Protein AF-A0A3D2AI97-F1 (afdb_monomer)

pLDDT: mean 87.67, std 16.56, range [38.53, 98.69]

Solvent-accessible surface area (backbone atoms only — not comparable to full-atom values): 11650 Å² total; per-residue (Å²): 136,85,82,79,78,82,77,76,64,90,81,64,77,76,84,40,74,34,83,54,18,32,20,36,31,37,16,74,53,35,43,77,75,58,60,72,67,42,71,38,59,47,100,83,71,48,29,46,56,40,55,74,61,71,47,89,76,79,64,70,89,38,50,48,75,42,61,41,74,64,51,65,41,46,43,59,75,46,36,24,77,36,85,25,15,57,47,33,35,68,61,49,43,53,48,41,42,72,72,71,39,68,47,28,5,36,38,42,37,31,46,40,19,43,71,53,42,89,77,68,71,47,55,58,64,100,63,40,32,60,69,52,60,40,56,42,40,92,88,36,51,27,33,52,57,49,54,51,55,50,52,52,50,52,51,50,53,51,52,53,51,49,52,51,50,53,52,52,52,51,52,49,46,69,75,54,61,74,81,75,80,74,76,80,78,76,83,83,80,76,82,82,79,87,75,97,80,78,134

Foldseek 3Di:
DDDDDPPPPPPDDDAQQAAQKKWKKFFQAQQCPDDPQQQDQDPLGDHVVCVLLVNPDADPVQKDKFFANGHKDFQCVGQQQDQQCVFCVVVQNVQCVVVVDRITGMMMMGHSGFRDCVRSVDQDDPGIGTRGMGGGDNPHDGNNVVVVVVVVVVVVVVVVVVVVVVVVVVVVCVVCPDPPPPDPDDDDDDDDDDDPPDD

Radius of gyration: 36.9 Å; Cα contacts (8 Å, |Δi|>4): 269; chains: 1; bounding box: 70×72×144 Å

Sequence (199 aa):
MTSSTTSTDKNALPSFEKHGKVSVWCSTLSYDTIPDSYFAEDEQGQDAWARNFNINQYDHENMETNGVASGTALVKRIIEECSYSSGYGDGVIHKINKMGHSEVSWIILLFDFEYRNKITKIHEDDYVQYVGSFVYDMDAITLAEQDQLEAEREEKLRVEAQMALDIAAAAELEANPAPAIAEPEAPTVAPKSNNPWLK

Mean predicted aligned error: 10.46 Å

Secondary structure (DSSP, 8-state):
---------TTPPPP-B-TTEEEEEEE-S-GGGS-GGGTS--TTS--HHHHHTT-----GGGEEEEE-SSS-EEHHHHHTTSTTHHHHHHHHHHHHHHTT-SEESEEEEETTB---HHHH---B-SS-EEEEEEE--TT---HHHHHHHHHHHHHHHHHHHHHHHHHHHHHHHHHS-----PPPPPP--PPPPPPS---

Structure (mmCIF, N/CA/C/O backbone):
data_AF-A0A3D2AI97-F1
#
_entry.id   AF-A0A3D2AI97-F1
#
loop_
_atom_site.group_PDB
_atom_site.id
_atom_site.type_symbol
_atom_site.label_atom_id
_atom_site.label_alt_id
_atom_site.label_comp_id
_atom_site.label_asym_id
_atom_site.label_entity_id
_atom_site.label_seq_id
_atom_site.pdbx_PDB_ins_code
_atom_site.Cartn_x
_atom_site.Cartn_y
_atom_site.Cartn_z
_atom_site.occupancy
_atom_site.B_iso_or_equiv
_atom_site.auth_seq_id
_atom_site.auth_comp_id
_atom_site.auth_asym_id
_atom_site.auth_atom_id
_atom_site.pdbx_PDB_model_num
ATOM 1 N N . MET A 1 1 ? 1.869 31.281 43.571 1.00 40.50 1 MET A N 1
ATOM 2 C CA . MET A 1 1 ? 2.394 30.686 42.326 1.00 40.50 1 MET A CA 1
ATOM 3 C C . MET A 1 1 ? 2.000 29.223 42.350 1.00 40.50 1 MET A C 1
ATOM 5 O O . MET A 1 1 ? 2.560 28.459 43.122 1.00 40.50 1 MET A O 1
ATOM 9 N N . THR A 1 2 ? 0.916 28.890 41.660 1.00 38.53 2 THR A N 1
ATOM 10 C CA . THR A 1 2 ? 0.316 27.554 41.616 1.00 38.53 2 THR A CA 1
ATOM 11 C C . THR A 1 2 ? 1.101 26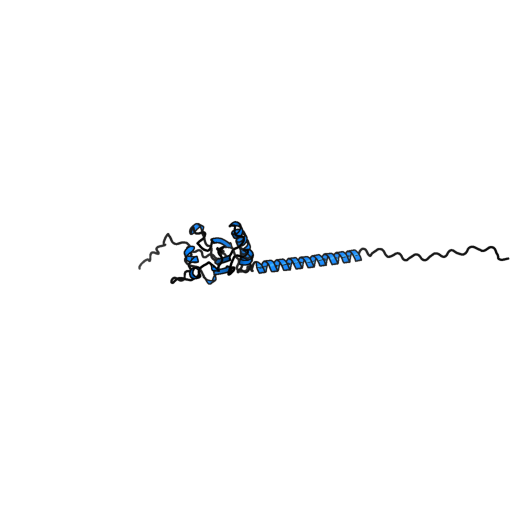.685 40.641 1.00 38.53 2 THR A C 1
ATOM 13 O O . THR A 1 2 ? 1.030 26.880 39.431 1.00 38.53 2 THR A O 1
ATOM 16 N N . SER A 1 3 ? 1.875 25.742 41.176 1.00 42.91 3 SER A N 1
ATOM 17 C CA . SER A 1 3 ? 2.465 24.661 40.390 1.00 42.91 3 SER A CA 1
ATOM 18 C C . SER A 1 3 ? 1.338 23.771 39.877 1.00 42.91 3 SER A C 1
ATOM 20 O O . SER A 1 3 ? 0.631 23.149 40.666 1.00 42.91 3 SER A O 1
ATOM 22 N N . SER A 1 4 ? 1.150 23.752 38.560 1.00 44.66 4 SER A N 1
ATOM 23 C CA . SER A 1 4 ? 0.207 22.849 37.906 1.00 44.66 4 SER A CA 1
ATOM 24 C C . SER A 1 4 ? 0.851 21.472 37.810 1.00 44.66 4 SER A C 1
ATOM 26 O O . SER A 1 4 ? 1.822 21.275 37.084 1.00 44.66 4 SER A O 1
ATOM 28 N N . THR A 1 5 ? 0.335 20.532 38.590 1.00 41.72 5 THR A N 1
ATOM 29 C CA . THR A 1 5 ? 0.686 19.117 38.528 1.00 41.72 5 THR A CA 1
ATOM 30 C C . THR A 1 5 ? 0.042 18.532 37.272 1.00 41.72 5 THR A C 1
ATOM 32 O O . THR A 1 5 ? -1.168 18.321 37.235 1.00 41.72 5 THR A O 1
ATOM 35 N N . THR A 1 6 ? 0.823 18.281 36.221 1.00 44.16 6 THR A N 1
ATOM 36 C CA . THR A 1 6 ? 0.382 17.443 35.100 1.00 44.16 6 THR A CA 1
ATOM 37 C C . THR A 1 6 ? 0.201 16.020 35.615 1.00 44.16 6 THR A C 1
ATOM 39 O O . THR A 1 6 ? 1.173 15.309 35.871 1.00 44.16 6 THR A O 1
ATOM 42 N N . SER A 1 7 ? -1.054 15.623 35.813 1.00 42.22 7 SER A N 1
ATOM 43 C CA . SER A 1 7 ? -1.433 14.231 36.029 1.00 42.22 7 SER A CA 1
ATOM 44 C C . SER A 1 7 ? -1.189 13.476 34.725 1.00 42.22 7 SER A C 1
ATOM 46 O O . SER A 1 7 ? -2.016 13.518 33.821 1.00 42.22 7 SER A O 1
ATOM 48 N N . THR A 1 8 ? -0.026 12.838 34.587 1.00 48.97 8 THR A N 1
ATOM 49 C CA . THR A 1 8 ? 0.207 11.869 33.513 1.00 48.97 8 THR A CA 1
ATOM 50 C C . THR A 1 8 ? -0.691 10.672 33.784 1.00 48.97 8 THR A C 1
ATOM 52 O O . THR A 1 8 ? -0.431 9.884 34.697 1.00 48.97 8 THR A O 1
ATOM 55 N N . ASP A 1 9 ? -1.781 10.582 33.030 1.00 54.06 9 ASP A N 1
ATOM 56 C CA . ASP A 1 9 ? -2.727 9.483 33.116 1.00 54.06 9 ASP A CA 1
ATOM 57 C C . ASP A 1 9 ? -2.005 8.189 32.717 1.00 54.06 9 ASP A C 1
ATOM 59 O O . ASP A 1 9 ? -1.604 8.002 31.568 1.00 54.06 9 ASP A O 1
ATOM 63 N N . LYS A 1 10 ? -1.748 7.308 33.689 1.00 55.66 10 LYS A N 1
ATOM 64 C CA . LYS A 1 10 ? -0.901 6.112 33.504 1.00 55.66 10 LYS A CA 1
ATOM 65 C C . LYS A 1 10 ? -1.517 5.059 32.570 1.00 55.66 10 LYS A C 1
ATOM 67 O O . LYS A 1 10 ? -0.857 4.065 32.283 1.00 55.66 10 LYS A O 1
ATOM 72 N N . ASN A 1 11 ? -2.748 5.286 32.111 1.00 62.22 11 ASN A N 1
ATOM 73 C CA . ASN A 1 11 ? -3.482 4.427 31.186 1.00 62.22 11 ASN A CA 1
ATOM 74 C C . ASN A 1 11 ? -3.588 4.988 29.757 1.00 62.22 11 ASN A C 1
ATOM 76 O O . ASN A 1 11 ? -4.181 4.326 28.909 1.00 62.22 11 ASN A O 1
ATOM 80 N N . ALA A 1 12 ? -3.037 6.171 29.465 1.00 74.62 12 ALA A N 1
ATOM 81 C CA . ALA A 1 12 ? -3.057 6.705 28.107 1.00 74.62 12 ALA A CA 1
ATOM 82 C C . ALA A 1 12 ? -2.119 5.901 27.188 1.00 74.62 12 ALA A C 1
ATOM 84 O O . ALA A 1 12 ? -0.963 5.637 27.534 1.00 74.62 12 ALA A O 1
ATOM 85 N N . LEU A 1 13 ? -2.618 5.507 26.013 1.00 79.88 13 LEU A N 1
ATOM 86 C CA . LEU A 1 13 ? -1.790 4.891 24.977 1.00 79.88 13 LEU A CA 1
ATOM 87 C C . LEU A 1 13 ? -0.730 5.893 24.483 1.00 79.88 13 LEU A C 1
ATOM 89 O O . LEU A 1 13 ? -0.998 7.096 24.448 1.00 79.88 13 LEU A O 1
ATOM 93 N N . PRO A 1 14 ? 0.477 5.425 24.109 1.00 84.12 14 PRO A N 1
ATOM 94 C CA . PRO A 1 14 ? 1.460 6.293 23.472 1.00 84.12 14 PRO A CA 1
ATOM 95 C C . PRO A 1 14 ? 0.940 6.785 22.117 1.00 84.12 14 PRO A C 1
ATOM 97 O O . PRO A 1 14 ? 0.128 6.108 21.487 1.00 84.12 14 PRO A O 1
ATOM 100 N N . SER A 1 15 ? 1.465 7.920 21.643 1.00 87.81 15 SER A N 1
ATOM 101 C CA . SER A 1 15 ? 1.261 8.316 20.246 1.00 87.81 15 SER A CA 1
ATOM 102 C C . SER A 1 15 ? 1.815 7.237 19.312 1.00 87.81 15 SER A C 1
ATOM 104 O O . SER A 1 15 ? 2.863 6.634 19.582 1.00 87.81 15 SER A O 1
ATOM 106 N N . PHE A 1 16 ? 1.086 6.992 18.228 1.00 93.94 16 PHE A N 1
ATOM 107 C CA . PHE A 1 16 ? 1.478 6.077 17.163 1.00 93.94 16 PHE A CA 1
ATOM 108 C C . PHE A 1 16 ? 2.116 6.802 15.972 1.00 93.94 16 PHE A C 1
ATOM 110 O O . PHE A 1 16 ? 2.631 6.127 15.083 1.00 93.94 16 PHE A O 1
ATOM 117 N N . GLU A 1 17 ? 2.147 8.138 15.966 1.00 94.69 17 GLU A N 1
ATOM 118 C CA . GLU A 1 17 ? 2.832 8.921 14.934 1.00 94.69 17 GLU A CA 1
ATOM 119 C C . GLU A 1 17 ? 4.316 8.551 14.871 1.00 94.69 17 GLU A C 1
ATOM 121 O O . GLU A 1 17 ? 5.038 8.538 15.878 1.00 94.69 17 GLU A O 1
ATOM 126 N N . LYS A 1 18 ? 4.777 8.214 13.670 1.00 96.44 18 LYS A N 1
ATOM 127 C CA . LYS A 1 18 ? 6.154 7.820 13.415 1.00 96.44 18 LYS A CA 1
ATOM 128 C C . LYS A 1 18 ? 6.500 7.974 11.941 1.00 96.44 18 LYS A C 1
ATOM 130 O O . LYS A 1 18 ? 6.078 7.167 11.120 1.00 96.44 18 LYS A O 1
ATOM 135 N N . HIS A 1 19 ? 7.371 8.937 11.658 1.00 96.56 19 HIS A N 1
ATOM 136 C CA . HIS A 1 19 ? 7.799 9.239 10.299 1.00 96.56 19 HIS A CA 1
ATOM 137 C C . HIS A 1 19 ? 8.394 8.025 9.559 1.00 96.56 19 HIS A C 1
ATOM 139 O O . HIS A 1 19 ? 9.168 7.250 10.143 1.00 96.56 19 HIS A O 1
ATOM 145 N N . GLY A 1 20 ? 8.068 7.879 8.274 1.00 97.25 20 GLY A N 1
ATOM 146 C CA . GLY A 1 20 ? 8.555 6.810 7.394 1.00 97.25 20 GLY A CA 1
ATOM 147 C C . GLY A 1 20 ? 7.969 5.434 7.718 1.00 97.25 20 GLY A C 1
ATOM 148 O O . GLY A 1 20 ? 8.544 4.402 7.354 1.00 97.25 20 GLY A O 1
ATOM 149 N N . LYS A 1 21 ? 6.856 5.388 8.459 1.00 98.25 21 LYS A N 1
ATOM 150 C CA . LYS A 1 21 ? 6.084 4.169 8.714 1.00 98.25 21 LYS A CA 1
ATOM 151 C C . LYS A 1 21 ? 4.688 4.282 8.131 1.00 98.25 21 LYS A C 1
ATOM 153 O O . LYS A 1 21 ? 4.012 5.268 8.367 1.00 98.25 21 LYS A O 1
ATOM 158 N N . VAL A 1 22 ? 4.253 3.240 7.434 1.00 98.62 22 VAL A N 1
ATOM 159 C CA . VAL A 1 22 ? 2.867 3.098 6.983 1.00 98.62 22 VAL A CA 1
ATOM 160 C C . VAL A 1 22 ? 2.234 1.922 7.704 1.00 98.62 22 VAL A C 1
ATOM 162 O O . VAL A 1 22 ? 2.794 0.822 7.720 1.00 98.62 22 VAL A O 1
ATOM 165 N N . SER A 1 23 ? 1.093 2.147 8.345 1.00 98.62 23 SER A N 1
ATOM 166 C CA . SER A 1 23 ? 0.278 1.088 8.940 1.00 98.62 23 SER A CA 1
ATOM 167 C C . SER A 1 23 ? -0.837 0.695 7.995 1.00 98.62 23 SER A C 1
ATOM 169 O O . SER A 1 23 ? -1.443 1.555 7.368 1.00 98.62 23 SER A O 1
ATOM 171 N N . VAL A 1 24 ? -1.073 -0.610 7.881 1.00 98.69 24 VAL A N 1
ATOM 172 C CA . VAL A 1 24 ? -1.945 -1.168 6.851 1.00 98.69 24 VAL A CA 1
ATOM 173 C C . VAL A 1 24 ? -3.013 -2.054 7.472 1.00 98.69 24 VAL A C 1
ATOM 175 O O . VAL A 1 24 ? -2.713 -2.931 8.293 1.00 98.69 24 VAL A O 1
ATOM 178 N N . TRP A 1 25 ? -4.246 -1.858 7.022 1.00 98.50 25 TRP A N 1
ATOM 179 C CA . TRP A 1 25 ? -5.403 -2.700 7.308 1.00 98.50 25 TRP A CA 1
ATOM 180 C C . TRP A 1 25 ? -6.039 -3.147 6.000 1.00 98.50 25 TRP A C 1
ATOM 182 O O . TRP A 1 25 ? -6.015 -2.404 5.024 1.00 98.50 25 TRP A O 1
ATOM 192 N N . CYS A 1 26 ? -6.628 -4.337 5.973 1.00 97.94 26 CYS A N 1
ATOM 193 C CA . CYS A 1 26 ? -7.363 -4.824 4.809 1.00 97.94 26 CYS A CA 1
ATOM 194 C C . CYS A 1 26 ? -8.717 -5.413 5.198 1.00 97.94 26 CYS A C 1
ATOM 196 O O . CYS A 1 26 ? -8.865 -5.967 6.289 1.00 97.94 26 CYS A O 1
ATOM 198 N N . SER A 1 27 ? -9.677 -5.350 4.280 1.00 97.19 27 SER A N 1
ATOM 199 C CA . SER A 1 27 ? -10.947 -6.067 4.378 1.00 97.19 27 SER A CA 1
ATOM 200 C C . SER A 1 27 ? -11.024 -7.188 3.349 1.00 97.19 27 SER A C 1
ATOM 202 O O . SER A 1 27 ? -10.538 -7.064 2.227 1.00 97.19 27 SER A O 1
ATOM 204 N N . THR A 1 28 ? -11.673 -8.285 3.727 1.00 96.38 28 THR A N 1
ATOM 205 C CA . THR A 1 28 ? -12.100 -9.343 2.797 1.00 96.38 28 THR A CA 1
ATOM 206 C C . THR A 1 28 ? -13.610 -9.325 2.561 1.00 96.38 28 THR A C 1
ATOM 208 O O . THR A 1 28 ? -14.112 -10.085 1.734 1.00 96.38 28 THR A O 1
ATOM 211 N N . LEU A 1 29 ? -14.337 -8.449 3.261 1.00 95.12 29 LEU A N 1
ATOM 212 C CA . LEU A 1 29 ? -15.762 -8.225 3.053 1.00 95.12 29 LEU A CA 1
ATOM 213 C C . LEU A 1 29 ? -15.947 -7.258 1.895 1.00 95.12 29 LEU A C 1
ATOM 215 O O . LEU A 1 29 ? -15.265 -6.243 1.834 1.00 95.12 29 LEU A O 1
ATOM 219 N N . SER A 1 30 ? -16.882 -7.539 0.993 1.00 93.25 30 SER A N 1
ATOM 220 C CA . SER A 1 30 ? -17.190 -6.626 -0.109 1.00 93.25 30 SER A CA 1
ATOM 221 C C . SER A 1 30 ? -17.496 -5.218 0.420 1.00 93.25 30 SER A C 1
ATOM 223 O O . SER A 1 30 ? -18.219 -5.078 1.408 1.00 93.25 30 SER A O 1
ATOM 225 N N . TYR A 1 31 ? -16.926 -4.184 -0.204 1.00 90.50 31 TYR A N 1
ATOM 226 C CA . TYR A 1 31 ? -17.009 -2.807 0.300 1.00 90.50 31 TYR A CA 1
ATOM 227 C C . TYR A 1 31 ? -18.462 -2.330 0.454 1.00 90.50 31 TYR A C 1
ATOM 229 O O . TYR A 1 31 ? -18.809 -1.721 1.459 1.00 90.50 31 TYR A O 1
ATOM 237 N N . ASP A 1 32 ? -19.337 -2.719 -0.478 1.00 90.50 32 ASP A N 1
ATOM 238 C CA . ASP A 1 32 ? -20.787 -2.470 -0.450 1.00 90.50 32 ASP A CA 1
ATOM 239 C C . ASP A 1 32 ? -21.543 -3.079 0.753 1.00 90.50 32 ASP A C 1
ATOM 241 O O . ASP A 1 32 ? -22.720 -2.775 0.958 1.00 90.50 32 ASP A O 1
ATOM 245 N N . THR A 1 33 ? -20.890 -3.919 1.561 1.00 91.88 33 THR A N 1
ATOM 246 C CA . THR A 1 33 ? -21.448 -4.473 2.805 1.00 91.88 33 THR A CA 1
ATOM 247 C C . THR A 1 33 ? -21.022 -3.714 4.060 1.00 91.88 33 THR A C 1
ATOM 249 O O . THR A 1 33 ? -21.605 -3.932 5.125 1.00 91.88 33 THR A O 1
ATOM 252 N N . ILE A 1 34 ? -20.031 -2.824 3.952 1.00 90.69 34 ILE A N 1
ATOM 253 C CA . ILE A 1 34 ? -19.559 -1.993 5.060 1.00 90.69 34 ILE A CA 1
ATOM 254 C C . ILE A 1 34 ? -20.467 -0.758 5.134 1.00 90.69 34 ILE A C 1
ATOM 256 O O . ILE A 1 34 ? -20.639 -0.067 4.132 1.00 90.69 34 ILE A O 1
ATOM 260 N N . PRO A 1 35 ? -21.084 -0.458 6.288 1.00 92.25 35 PRO A N 1
ATOM 261 C CA . PRO A 1 35 ? -21.965 0.696 6.395 1.00 92.25 35 PRO A CA 1
ATOM 262 C C . PRO A 1 35 ? -21.165 2.000 6.298 1.00 92.25 35 PRO A C 1
ATOM 264 O O . PRO A 1 35 ? -20.138 2.133 6.958 1.00 92.25 35 PRO A O 1
ATOM 267 N N . ASP A 1 36 ? -21.685 3.001 5.581 1.00 88.06 36 ASP A N 1
ATOM 268 C CA . ASP A 1 36 ? -21.045 4.325 5.442 1.00 88.06 36 ASP A CA 1
ATOM 269 C C . ASP A 1 36 ? -20.676 4.956 6.797 1.00 88.06 36 ASP A C 1
ATOM 271 O O . ASP A 1 36 ? -19.654 5.626 6.935 1.00 88.06 36 ASP A O 1
ATOM 275 N N . SER A 1 37 ? -21.476 4.687 7.837 1.00 89.94 37 SER A N 1
ATOM 276 C CA . SER A 1 37 ? -21.221 5.149 9.206 1.00 89.94 37 SER A CA 1
ATOM 277 C C . SER A 1 37 ? -19.907 4.641 9.805 1.00 89.94 37 SER A C 1
ATOM 279 O O . SER A 1 37 ? -19.470 5.159 10.826 1.00 89.94 37 SER A O 1
ATOM 281 N N . TYR A 1 38 ? -19.302 3.604 9.226 1.00 91.31 38 TYR A N 1
ATOM 282 C CA . TYR A 1 38 ? -18.027 3.062 9.681 1.00 91.31 38 TYR A CA 1
ATOM 283 C C . TYR A 1 38 ? -16.866 4.037 9.433 1.00 91.31 38 TYR A C 1
ATOM 285 O O . TYR A 1 38 ? -15.976 4.157 10.272 1.00 91.31 38 TYR A O 1
ATOM 293 N N . PHE A 1 39 ? -16.928 4.782 8.327 1.00 86.06 39 PHE A N 1
ATOM 294 C CA . PHE A 1 39 ? -15.934 5.791 7.947 1.00 86.06 39 PHE A CA 1
ATOM 295 C C . PHE A 1 39 ? -16.386 7.228 8.244 1.00 86.06 39 PHE A C 1
ATOM 297 O O . PHE A 1 39 ? -15.615 8.164 8.068 1.00 86.06 39 PHE A O 1
ATOM 304 N N . ALA A 1 40 ? -17.634 7.421 8.675 1.00 86.69 40 ALA A N 1
ATOM 305 C CA . ALA A 1 40 ? -18.148 8.736 9.027 1.00 86.69 40 ALA A CA 1
ATOM 306 C C . ALA A 1 40 ? -17.629 9.189 10.400 1.00 86.69 40 ALA A C 1
ATOM 308 O O . ALA A 1 40 ? -17.724 8.448 11.383 1.00 86.69 40 ALA A O 1
ATOM 309 N N . GLU A 1 41 ? -17.146 10.429 10.466 1.00 86.88 41 GLU A N 1
ATOM 310 C CA . GLU A 1 41 ? -16.778 11.082 11.720 1.00 86.88 41 GLU A CA 1
ATOM 311 C C . GLU A 1 41 ? -18.000 11.264 12.636 1.00 86.88 41 GLU A C 1
ATOM 313 O O . GLU A 1 41 ? -19.104 11.600 12.193 1.00 86.88 41 GLU A O 1
ATOM 318 N N . ASP A 1 42 ? -17.802 11.044 13.933 1.00 84.38 42 ASP A N 1
ATOM 319 C CA . ASP A 1 42 ? -18.764 11.390 14.975 1.00 84.38 42 ASP A CA 1
ATOM 320 C C . ASP A 1 42 ? -18.693 12.882 15.352 1.00 84.38 42 ASP A C 1
ATOM 322 O O . ASP A 1 42 ? -17.944 13.676 14.783 1.00 84.38 42 ASP A O 1
ATOM 326 N N . GLU A 1 43 ? -19.471 13.288 16.358 1.00 83.75 43 GLU A N 1
ATOM 327 C CA . GLU A 1 43 ? -19.459 14.664 16.879 1.00 83.75 43 GLU A CA 1
ATOM 328 C C . GLU A 1 43 ? -18.101 15.082 17.482 1.00 83.75 43 GLU A C 1
ATOM 330 O O . GLU A 1 43 ? -17.889 16.261 17.772 1.00 83.75 43 GLU A O 1
ATOM 335 N N . GLN A 1 44 ? -17.193 14.129 17.703 1.00 79.81 44 GLN A N 1
ATOM 336 C CA . GLN A 1 44 ? -15.841 14.333 18.213 1.00 79.81 44 GLN A CA 1
ATOM 337 C C . GLN A 1 44 ? -14.782 14.295 17.096 1.00 79.81 44 GLN A C 1
ATOM 339 O O . GLN A 1 44 ? -13.599 14.458 17.400 1.00 79.81 44 GLN A O 1
ATOM 344 N N . GLY A 1 45 ? -15.187 14.137 15.830 1.00 82.19 45 GLY A N 1
ATOM 345 C CA . GLY A 1 45 ? -14.288 14.090 14.674 1.00 82.19 45 GLY A CA 1
ATOM 346 C C . GLY A 1 45 ? -13.565 12.753 14.503 1.00 82.19 45 GLY A C 1
ATOM 347 O O . GLY A 1 45 ? -12.536 12.710 13.841 1.00 82.19 45 GLY A O 1
ATOM 348 N N . GLN A 1 46 ? -14.043 11.673 15.130 1.00 84.88 46 GLN A N 1
ATOM 349 C CA . GLN A 1 46 ? -13.467 10.333 14.985 1.00 84.88 46 GLN A CA 1
ATOM 350 C C . GLN A 1 46 ? -14.387 9.430 14.172 1.00 84.88 46 GLN A C 1
ATOM 352 O O . GLN A 1 46 ? -15.588 9.348 14.433 1.00 84.88 46 GLN A O 1
ATOM 357 N N . ASP A 1 47 ? -13.834 8.686 13.224 1.00 90.62 47 ASP A N 1
ATOM 358 C CA . ASP A 1 47 ? -14.557 7.612 12.546 1.00 90.62 47 ASP A CA 1
ATOM 359 C C . ASP A 1 47 ? -14.609 6.321 13.396 1.00 90.62 47 ASP A C 1
ATOM 361 O O . ASP A 1 47 ? -13.916 6.164 14.411 1.00 90.62 47 ASP A O 1
ATOM 365 N N . ALA A 1 48 ? -15.500 5.390 13.035 1.00 93.19 48 ALA A N 1
ATOM 366 C CA . ALA A 1 48 ? -15.684 4.159 13.805 1.00 93.19 48 ALA A CA 1
ATOM 367 C C . ALA A 1 48 ? -14.487 3.215 13.701 1.00 93.19 48 ALA A C 1
ATOM 369 O O . ALA A 1 48 ? -14.172 2.539 14.681 1.00 93.19 48 ALA A O 1
ATOM 370 N N . TRP A 1 49 ? -13.808 3.197 12.555 1.00 94.88 49 TRP A N 1
ATOM 371 C CA . TRP A 1 49 ? -12.582 2.434 12.363 1.00 94.88 49 TRP A CA 1
ATOM 372 C C . TRP A 1 49 ? -11.505 2.851 13.378 1.00 94.88 49 TRP A C 1
ATOM 374 O O . TRP A 1 49 ? -11.019 2.016 14.146 1.00 94.88 49 TRP A O 1
ATOM 384 N N . ALA A 1 50 ? -11.188 4.140 13.476 1.00 94.25 50 ALA A N 1
ATOM 385 C CA . ALA A 1 50 ? -10.186 4.665 14.393 1.00 94.25 50 ALA A CA 1
ATOM 386 C C . ALA A 1 50 ? -10.526 4.314 15.849 1.00 94.25 50 ALA A C 1
ATOM 388 O O . ALA A 1 50 ? -9.677 3.787 16.579 1.00 94.25 50 ALA A O 1
ATOM 389 N N . ARG A 1 51 ? -11.793 4.490 16.256 1.00 93.69 51 ARG A N 1
ATOM 390 C CA . ARG A 1 51 ? -12.268 4.087 17.592 1.00 93.69 51 ARG A CA 1
ATOM 391 C C . ARG A 1 51 ? -12.090 2.592 17.843 1.00 93.69 51 ARG A C 1
ATOM 393 O O . ARG A 1 51 ? -11.567 2.216 18.892 1.00 93.69 51 ARG A O 1
ATOM 400 N N . ASN A 1 52 ? -12.471 1.744 16.890 1.00 95.50 52 ASN A N 1
ATOM 401 C CA . ASN A 1 52 ? -12.376 0.289 17.024 1.00 95.50 52 ASN A CA 1
ATOM 402 C C . ASN A 1 52 ? -10.933 -0.188 17.215 1.00 95.50 52 ASN A C 1
ATOM 404 O O . ASN A 1 52 ? -10.705 -1.169 17.921 1.00 95.50 52 ASN A O 1
ATOM 408 N N . PHE A 1 53 ? -9.953 0.526 16.657 1.00 95.69 53 PHE A N 1
ATOM 409 C CA . PHE A 1 53 ? -8.529 0.234 16.831 1.00 95.69 53 PHE A CA 1
ATOM 410 C C . PHE A 1 53 ? -7.864 0.990 17.998 1.00 95.69 53 PHE A C 1
ATOM 412 O O . PHE A 1 53 ? -6.657 0.818 18.204 1.00 95.69 53 PHE A O 1
ATOM 419 N N . ASN A 1 54 ? -8.609 1.754 18.808 1.00 94.69 54 ASN A N 1
ATOM 420 C CA . ASN A 1 54 ? -8.089 2.663 19.846 1.00 94.69 54 ASN A CA 1
ATOM 421 C C . ASN A 1 54 ? -7.087 3.703 19.301 1.00 94.69 54 ASN A C 1
ATOM 423 O O . ASN A 1 54 ? -6.066 4.003 19.929 1.00 94.69 54 ASN A O 1
ATOM 427 N N . ILE A 1 55 ? -7.364 4.234 18.113 1.00 93.12 55 ILE A N 1
ATOM 428 C CA . ILE A 1 55 ? -6.638 5.344 17.498 1.00 93.12 55 ILE A CA 1
ATOM 429 C C . ILE A 1 55 ? -7.372 6.628 17.874 1.00 93.12 55 ILE A C 1
ATOM 431 O O . ILE A 1 55 ? -8.452 6.915 17.374 1.00 93.12 55 ILE A O 1
ATOM 435 N N . ASN A 1 56 ? -6.788 7.393 18.796 1.00 88.69 56 ASN A N 1
ATOM 436 C CA . ASN A 1 56 ? -7.446 8.593 19.312 1.00 88.69 56 ASN A CA 1
ATOM 437 C C . ASN A 1 56 ? -7.248 9.818 18.413 1.00 88.69 56 ASN A C 1
ATOM 439 O O . ASN A 1 56 ? -8.061 10.736 18.436 1.00 88.69 56 ASN A O 1
ATOM 443 N N . GLN A 1 57 ? -6.130 9.876 17.698 1.00 87.31 57 GLN A N 1
ATOM 444 C CA . GLN A 1 57 ? -5.757 10.985 16.829 1.00 87.31 57 GLN A CA 1
ATOM 445 C C . GLN A 1 57 ? -4.874 10.437 15.715 1.00 87.31 57 GLN A C 1
ATOM 447 O O . GLN A 1 57 ? -4.034 9.565 15.965 1.00 87.31 57 GLN A O 1
ATOM 452 N N . TYR A 1 58 ? -5.081 10.948 14.511 1.00 91.88 58 TYR A N 1
ATOM 453 C CA . TYR A 1 58 ? -4.222 10.748 13.358 1.00 91.88 58 TYR A CA 1
ATOM 454 C C . TYR A 1 58 ? -4.405 11.928 12.398 1.00 91.88 58 TYR A C 1
ATOM 456 O O . TYR A 1 58 ? -5.389 12.660 12.496 1.00 91.88 58 TYR A O 1
ATOM 464 N N . ASP A 1 59 ? -3.446 12.133 11.502 1.00 92.00 59 ASP A N 1
ATOM 465 C CA . ASP A 1 59 ? -3.568 13.130 10.442 1.00 92.00 59 ASP A CA 1
ATOM 466 C C . ASP A 1 59 ? -4.347 12.528 9.267 1.00 92.00 59 ASP A C 1
ATOM 468 O O . ASP A 1 59 ? -3.917 11.531 8.683 1.00 92.00 59 ASP A O 1
ATOM 472 N N . HIS A 1 60 ? -5.500 13.108 8.935 1.00 90.25 60 HIS A N 1
ATOM 473 C CA . HIS A 1 60 ? -6.376 12.592 7.881 1.00 90.25 60 HIS A CA 1
ATOM 474 C C . HIS A 1 60 ? -5.732 12.749 6.495 1.00 90.25 60 HIS A C 1
ATOM 476 O O . HIS A 1 60 ? -6.003 11.941 5.611 1.00 90.25 60 HIS A O 1
ATOM 482 N N . GLU A 1 61 ? -4.823 13.716 6.320 1.00 93.12 61 GLU A N 1
ATOM 483 C CA . GLU A 1 61 ? -4.058 13.895 5.077 1.00 93.12 61 GLU A CA 1
ATOM 484 C C . GLU A 1 61 ? -3.061 12.749 4.843 1.00 93.12 61 GLU A C 1
ATOM 486 O O . GLU A 1 61 ? -2.651 12.495 3.712 1.00 93.12 61 GLU A O 1
ATOM 491 N N . ASN A 1 62 ? -2.698 12.017 5.901 1.00 95.69 62 ASN A N 1
ATOM 492 C CA . ASN A 1 62 ? -1.842 10.836 5.817 1.00 95.69 62 ASN A CA 1
ATOM 493 C C . ASN A 1 62 ? -2.632 9.537 5.611 1.00 95.69 62 ASN A C 1
ATOM 495 O O . ASN A 1 62 ? -2.026 8.461 5.575 1.00 95.69 62 ASN A O 1
ATOM 499 N N . MET A 1 63 ? -3.962 9.597 5.510 1.00 95.62 63 MET A N 1
ATOM 500 C CA . MET A 1 63 ? -4.782 8.424 5.245 1.00 95.62 63 MET A CA 1
ATOM 501 C C . MET A 1 63 ? -5.035 8.269 3.745 1.00 95.62 63 MET A C 1
ATOM 503 O O . MET A 1 63 ? -5.605 9.139 3.093 1.00 95.62 63 MET A O 1
ATOM 507 N N . GLU A 1 64 ? -4.681 7.106 3.213 1.00 97.00 64 GLU A N 1
ATOM 508 C CA . GLU A 1 64 ? -5.023 6.687 1.859 1.00 97.00 64 GLU A CA 1
ATOM 509 C C . GLU A 1 64 ? -5.856 5.408 1.921 1.00 97.00 64 GLU A C 1
ATOM 511 O O . GLU A 1 64 ? -5.669 4.548 2.784 1.00 97.00 64 GLU A O 1
ATOM 516 N N . THR A 1 65 ? -6.793 5.261 0.991 1.00 95.44 65 THR A N 1
ATOM 517 C CA . THR A 1 65 ? -7.598 4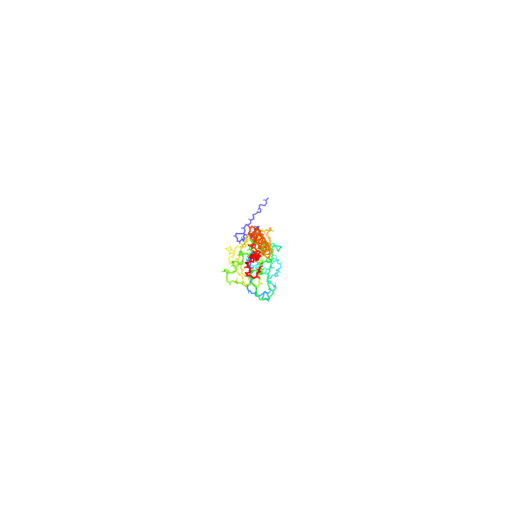.049 0.873 1.00 95.44 65 THR A CA 1
ATOM 518 C C . THR A 1 65 ? -7.706 3.633 -0.584 1.00 95.44 65 THR A C 1
ATOM 520 O O . THR A 1 65 ? -7.754 4.482 -1.472 1.00 95.44 65 THR A O 1
ATOM 523 N N . ASN A 1 66 ? -7.732 2.327 -0.837 1.00 97.19 66 ASN A N 1
ATOM 524 C CA . ASN A 1 66 ? -7.916 1.794 -2.182 1.00 97.19 66 ASN A CA 1
ATOM 525 C C . ASN A 1 66 ? -8.655 0.455 -2.147 1.00 97.19 66 ASN A C 1
ATOM 527 O O . ASN A 1 66 ? -8.614 -0.268 -1.151 1.00 97.19 66 ASN A O 1
ATOM 531 N N . GLY A 1 67 ? -9.309 0.088 -3.245 1.00 95.31 67 GLY A N 1
ATOM 532 C CA . GLY A 1 67 ? -10.012 -1.184 -3.341 1.00 95.31 67 GLY A CA 1
ATOM 533 C C . GLY A 1 67 ? -10.989 -1.268 -4.505 1.00 95.31 67 GLY A C 1
ATOM 534 O O . GLY A 1 67 ? -10.869 -0.571 -5.510 1.00 95.31 67 GLY A O 1
ATOM 535 N N . VAL A 1 68 ? -11.966 -2.161 -4.370 1.00 95.12 68 VAL A N 1
ATOM 536 C CA . VAL A 1 68 ? -13.029 -2.403 -5.347 1.00 95.12 68 VAL A CA 1
ATOM 537 C C . VAL A 1 68 ? -14.399 -2.194 -4.710 1.00 95.12 68 VAL A C 1
ATOM 539 O O . VAL A 1 68 ? -14.646 -2.608 -3.582 1.00 95.12 68 VAL A O 1
ATOM 542 N N . ALA A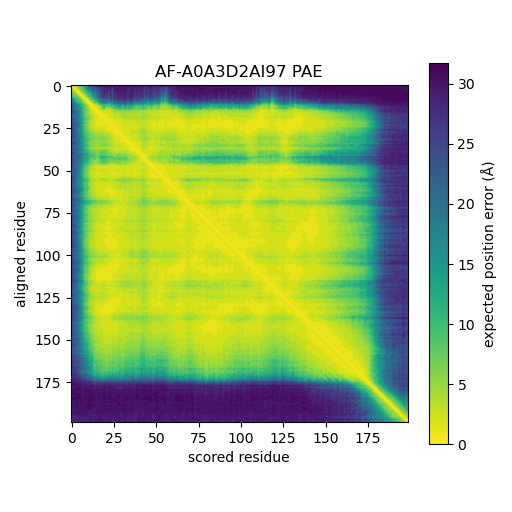 1 69 ? -15.315 -1.572 -5.455 1.00 89.56 69 ALA A N 1
ATOM 543 C CA . ALA A 1 69 ? -16.650 -1.247 -4.950 1.00 89.56 69 ALA A CA 1
ATOM 544 C C . ALA A 1 69 ? -17.503 -2.487 -4.619 1.00 89.56 69 ALA A C 1
ATOM 546 O O . ALA A 1 69 ? -18.387 -2.411 -3.772 1.00 89.56 69 ALA A O 1
ATOM 547 N N . SER A 1 70 ? -17.256 -3.619 -5.289 1.00 92.94 70 SER A N 1
ATOM 548 C CA . SER A 1 70 ? -17.959 -4.878 -5.034 1.00 92.94 70 SER A CA 1
ATOM 549 C C . SER A 1 70 ? -17.044 -6.079 -5.272 1.00 92.94 70 SER A C 1
ATOM 551 O O . SER A 1 70 ? -16.215 -6.070 -6.188 1.00 92.94 70 SER A O 1
ATOM 553 N N . GLY A 1 71 ? -17.215 -7.116 -4.455 1.00 94.06 71 GLY A N 1
ATOM 554 C CA . GLY A 1 71 ? -16.410 -8.333 -4.472 1.00 94.06 71 GLY A CA 1
ATOM 555 C C . GLY A 1 71 ? -15.004 -8.132 -3.904 1.00 94.06 71 GLY A C 1
ATOM 556 O O . GLY A 1 71 ? -14.784 -7.333 -2.996 1.00 94.06 71 GLY A O 1
ATOM 557 N N . THR A 1 72 ? -14.056 -8.897 -4.439 1.00 96.69 72 THR A N 1
ATOM 558 C CA . THR A 1 72 ? -12.640 -8.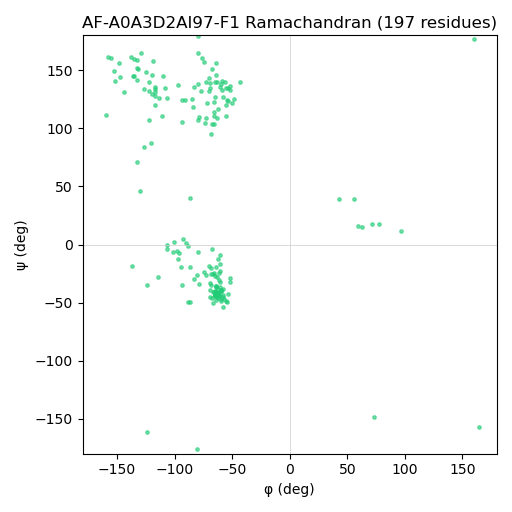884 -4.059 1.00 96.69 72 THR A CA 1
ATOM 559 C C . THR A 1 72 ? -11.758 -8.825 -5.303 1.00 96.69 72 THR A C 1
ATOM 561 O O . THR A 1 72 ? -12.183 -9.165 -6.410 1.00 96.69 72 THR A O 1
ATOM 564 N N . ALA A 1 73 ? -10.517 -8.376 -5.136 1.00 97.38 73 ALA A N 1
ATOM 565 C CA . ALA A 1 73 ? -9.490 -8.398 -6.167 1.00 97.38 73 ALA A CA 1
ATOM 566 C C . ALA A 1 73 ? -8.148 -8.841 -5.579 1.00 97.38 73 ALA A C 1
ATOM 568 O O . ALA A 1 73 ? -7.934 -8.788 -4.368 1.00 97.38 73 ALA A O 1
ATOM 569 N N . LEU A 1 74 ? -7.231 -9.268 -6.451 1.00 98.06 74 LEU A N 1
ATOM 570 C CA . LEU A 1 74 ? -5.870 -9.628 -6.058 1.00 98.06 74 LEU A CA 1
ATOM 571 C C . LEU A 1 74 ? -5.222 -8.502 -5.250 1.00 98.06 74 LEU A C 1
ATOM 573 O O . LEU A 1 74 ? -5.278 -7.340 -5.652 1.00 98.06 74 LEU A O 1
ATOM 577 N N . VAL A 1 75 ? -4.535 -8.865 -4.165 1.00 97.81 75 VAL A N 1
ATOM 578 C CA . VAL A 1 75 ? -3.870 -7.891 -3.281 1.00 97.81 75 VAL A CA 1
ATOM 579 C C . VAL A 1 75 ? -2.933 -6.972 -4.063 1.00 97.81 75 VAL A C 1
ATOM 581 O O . VAL A 1 75 ? -2.951 -5.765 -3.845 1.00 97.81 75 VAL A O 1
ATOM 584 N N . LYS A 1 76 ? -2.166 -7.531 -5.014 1.00 97.88 76 LYS A N 1
ATOM 585 C CA . LYS A 1 76 ? -1.261 -6.755 -5.873 1.00 97.88 76 LYS A CA 1
ATOM 586 C C . LYS A 1 76 ? -2.007 -5.639 -6.608 1.00 97.88 76 LYS A C 1
ATOM 588 O O . LYS A 1 76 ? -1.612 -4.491 -6.501 1.00 97.88 76 LYS A O 1
ATOM 593 N N . ARG A 1 77 ? -3.138 -5.959 -7.238 1.00 97.19 77 ARG A N 1
ATOM 594 C CA . ARG A 1 77 ? -3.949 -4.988 -7.984 1.00 97.19 77 ARG A CA 1
ATOM 595 C C . ARG A 1 77 ? -4.465 -3.839 -7.113 1.00 97.19 77 ARG A C 1
ATOM 597 O O . ARG A 1 77 ? -4.650 -2.734 -7.601 1.00 97.19 77 ARG A O 1
ATOM 604 N N . ILE A 1 78 ? -4.743 -4.106 -5.838 1.00 97.31 78 ILE A N 1
ATOM 605 C CA . ILE A 1 78 ? -5.224 -3.078 -4.907 1.00 97.31 78 ILE A CA 1
ATOM 606 C C . ILE A 1 78 ? -4.077 -2.199 -4.410 1.00 97.31 78 ILE A C 1
ATOM 608 O O . ILE A 1 78 ? -4.283 -1.015 -4.187 1.00 97.31 78 ILE A O 1
ATOM 612 N N . ILE A 1 79 ? -2.874 -2.740 -4.231 1.00 97.81 79 ILE A N 1
ATOM 613 C CA . ILE A 1 79 ? -1.766 -1.964 -3.666 1.00 97.81 79 ILE A CA 1
ATOM 614 C C . ILE A 1 79 ? -0.861 -1.317 -4.709 1.00 97.81 79 ILE A C 1
ATOM 616 O O . ILE A 1 79 ? -0.115 -0.406 -4.366 1.00 97.81 79 ILE A O 1
ATOM 620 N N . GLU A 1 80 ? -0.883 -1.792 -5.956 1.00 97.56 80 GLU A N 1
ATOM 621 C CA . GLU A 1 80 ? 0.136 -1.425 -6.943 1.00 97.56 80 GLU A CA 1
ATOM 622 C C . GLU A 1 80 ? 0.108 0.048 -7.353 1.00 97.56 80 GLU A C 1
ATOM 624 O O . GLU A 1 80 ? 1.147 0.587 -7.717 1.00 97.56 80 GLU A O 1
ATOM 629 N N . GLU A 1 81 ? -1.053 0.690 -7.226 1.00 96.38 81 GLU A N 1
ATOM 630 C CA . GLU A 1 81 ? -1.276 2.110 -7.522 1.00 96.38 81 GLU A CA 1
ATOM 631 C C . GLU A 1 81 ? -1.192 3.006 -6.274 1.00 96.38 81 GLU A C 1
ATOM 633 O O . GLU A 1 81 ? -1.240 4.227 -6.393 1.00 96.38 81 GLU A O 1
ATOM 638 N N . CYS A 1 82 ? -1.084 2.429 -5.071 1.00 98.06 82 CYS A N 1
ATOM 639 C CA . CYS A 1 82 ? -1.039 3.224 -3.844 1.00 98.06 82 CYS A CA 1
ATOM 640 C C . CYS A 1 82 ? 0.252 4.042 -3.759 1.00 98.06 82 CYS A C 1
ATOM 642 O O . CYS A 1 82 ? 1.312 3.606 -4.238 1.00 98.06 82 CYS A O 1
ATOM 644 N N . SER A 1 83 ? 0.186 5.191 -3.083 1.00 98.12 83 SER A N 1
ATOM 645 C CA . SER A 1 83 ? 1.337 6.088 -2.927 1.00 98.12 83 SER A CA 1
ATOM 646 C C . SER A 1 83 ? 2.526 5.349 -2.326 1.00 98.12 83 SER A C 1
ATOM 648 O O . SER A 1 83 ? 2.374 4.596 -1.359 1.00 98.12 83 SER A O 1
ATOM 650 N N . TYR A 1 84 ? 3.718 5.560 -2.892 1.00 98.38 84 TYR A N 1
ATOM 651 C CA . TYR A 1 84 ? 4.989 5.001 -2.407 1.00 98.38 84 TYR A CA 1
ATOM 652 C C . TYR A 1 84 ? 5.042 3.465 -2.349 1.00 98.38 84 TYR A C 1
ATOM 654 O O . TYR A 1 84 ? 5.898 2.892 -1.665 1.00 98.38 84 TYR A O 1
ATOM 662 N N . SER A 1 85 ? 4.113 2.774 -3.019 1.00 98.31 85 SER A N 1
ATOM 663 C CA . SER A 1 85 ? 3.927 1.329 -2.871 1.00 98.31 85 SER A CA 1
ATOM 664 C C . SER A 1 85 ? 5.147 0.512 -3.277 1.00 98.31 85 SER A C 1
ATOM 666 O O . SER A 1 85 ? 5.337 -0.557 -2.703 1.00 98.31 85 SER A O 1
ATOM 668 N N . SER A 1 86 ? 6.044 1.000 -4.140 1.00 98.12 86 SER A N 1
ATOM 669 C CA . SER A 1 86 ? 7.308 0.290 -4.419 1.00 98.12 86 SER A CA 1
ATOM 670 C C . SER A 1 86 ? 8.194 0.121 -3.171 1.00 98.12 86 SER A C 1
ATOM 672 O O . SER A 1 86 ? 8.982 -0.819 -3.087 1.00 98.12 86 SER A O 1
ATOM 674 N N . GLY A 1 87 ? 8.028 0.968 -2.146 1.00 97.50 87 GLY A N 1
ATOM 675 C CA . GLY A 1 87 ? 8.776 0.882 -0.888 1.00 97.50 87 GLY A CA 1
ATOM 676 C C . GLY A 1 87 ? 8.250 -0.155 0.115 1.00 97.50 87 GLY A C 1
ATOM 677 O O . GLY A 1 87 ? 9.019 -0.649 0.941 1.00 97.50 87 GLY A O 1
ATOM 678 N N . TYR A 1 88 ? 6.957 -0.503 0.073 1.00 98.38 88 TYR A N 1
ATOM 679 C CA . TYR A 1 88 ? 6.321 -1.368 1.087 1.00 98.38 88 TYR A CA 1
ATOM 680 C C . TYR A 1 88 ? 5.370 -2.440 0.542 1.00 98.38 88 TYR A C 1
ATOM 682 O O . TYR A 1 88 ? 5.044 -3.391 1.262 1.00 98.38 88 TYR A O 1
ATOM 690 N N . GLY A 1 89 ? 4.898 -2.296 -0.692 1.00 98.12 89 GLY A N 1
ATOM 691 C CA . GLY A 1 89 ? 3.786 -3.043 -1.266 1.00 98.12 89 GLY A CA 1
ATOM 692 C C . GLY A 1 89 ? 4.062 -4.539 -1.348 1.00 98.12 89 GLY A C 1
ATOM 693 O O . GLY A 1 89 ? 3.222 -5.325 -0.919 1.00 98.12 89 GLY A O 1
ATOM 694 N N . ASP A 1 90 ? 5.271 -4.951 -1.734 1.00 98.19 90 ASP A N 1
ATOM 695 C CA . ASP A 1 90 ? 5.679 -6.365 -1.690 1.00 98.19 90 ASP A CA 1
ATOM 696 C C . ASP A 1 90 ? 5.609 -6.952 -0.275 1.00 98.19 90 ASP A C 1
ATOM 698 O O . ASP A 1 90 ? 5.164 -8.087 -0.070 1.00 98.19 90 ASP A O 1
ATOM 702 N N . GLY A 1 91 ? 6.005 -6.165 0.730 1.00 98.44 91 GLY A N 1
ATOM 703 C CA . GLY A 1 91 ? 5.912 -6.548 2.136 1.00 98.44 91 GLY A CA 1
ATOM 704 C C . GLY A 1 91 ? 4.465 -6.755 2.581 1.00 98.44 91 GLY A C 1
ATOM 705 O O . GLY A 1 91 ? 4.165 -7.727 3.284 1.00 98.44 91 GLY A O 1
ATOM 706 N N . VAL A 1 92 ? 3.563 -5.879 2.139 1.00 98.50 92 VAL A N 1
ATOM 707 C CA . VAL A 1 92 ? 2.123 -5.986 2.397 1.00 98.50 92 VAL A CA 1
ATOM 708 C C . VAL A 1 92 ? 1.528 -7.197 1.683 1.00 98.50 92 VAL A C 1
ATOM 710 O O . VAL A 1 92 ? 0.893 -8.021 2.342 1.00 98.50 92 VAL A O 1
ATOM 713 N N . ILE A 1 93 ? 1.788 -7.369 0.383 1.00 98.50 93 ILE A N 1
ATOM 714 C CA . ILE A 1 93 ? 1.322 -8.514 -0.415 1.00 98.50 93 ILE A CA 1
ATOM 715 C C . ILE A 1 93 ? 1.762 -9.820 0.244 1.00 98.50 93 ILE A C 1
ATOM 717 O O . ILE A 1 93 ? 0.947 -10.715 0.477 1.00 98.50 93 ILE A O 1
ATOM 721 N N . HIS A 1 94 ? 3.042 -9.931 0.604 1.00 98.50 94 HIS A N 1
ATOM 722 C CA . HIS A 1 94 ? 3.569 -11.107 1.289 1.00 98.50 94 HIS A CA 1
ATOM 723 C C . HIS A 1 94 ? 2.841 -11.372 2.613 1.00 98.50 94 HIS A C 1
ATOM 725 O O . HIS A 1 94 ? 2.500 -12.517 2.927 1.00 98.50 94 HIS A O 1
ATOM 731 N N . LYS A 1 95 ? 2.594 -10.324 3.403 1.00 98.44 95 LYS A N 1
ATOM 732 C CA . LYS A 1 95 ? 1.961 -10.440 4.717 1.00 98.44 95 LYS A CA 1
ATOM 733 C C . LYS A 1 95 ? 0.490 -10.849 4.624 1.00 98.44 95 LYS A C 1
ATOM 735 O O . LYS A 1 95 ? 0.101 -11.754 5.360 1.00 98.44 95 LYS A O 1
ATOM 740 N N . ILE A 1 96 ? -0.282 -10.245 3.722 1.00 98.31 96 ILE A N 1
ATOM 741 C CA . ILE A 1 96 ? -1.700 -10.568 3.496 1.00 98.31 96 ILE A CA 1
ATOM 742 C C . ILE A 1 96 ? -1.839 -12.005 2.968 1.00 98.31 96 ILE A C 1
ATOM 744 O O . ILE A 1 96 ? -2.604 -12.797 3.523 1.00 98.31 96 ILE A O 1
ATOM 748 N N . ASN A 1 97 ? -0.992 -12.414 2.017 1.00 97.75 97 ASN A N 1
ATOM 749 C CA . ASN A 1 97 ? -0.949 -13.805 1.550 1.00 97.75 97 ASN A CA 1
ATOM 750 C C . ASN A 1 97 ? -0.624 -14.789 2.685 1.00 97.75 97 ASN A C 1
ATOM 752 O O . ASN A 1 97 ? -1.236 -15.851 2.794 1.00 97.75 97 ASN A O 1
ATOM 756 N N . LYS A 1 98 ? 0.304 -14.432 3.583 1.00 97.75 98 LYS A N 1
ATOM 757 C CA . LYS A 1 98 ? 0.640 -15.245 4.765 1.00 97.75 98 LYS A CA 1
ATOM 758 C C . LYS A 1 98 ? -0.512 -15.347 5.772 1.00 97.75 98 LYS A C 1
ATOM 760 O O . LYS A 1 98 ? -0.547 -16.304 6.543 1.00 97.75 98 LYS A O 1
ATOM 765 N N . MET A 1 99 ? -1.429 -14.383 5.777 1.00 96.69 99 MET A N 1
ATOM 766 C CA . MET A 1 99 ? -2.664 -14.421 6.568 1.00 96.69 99 MET A CA 1
ATOM 767 C C . MET A 1 99 ? -3.751 -15.294 5.917 1.00 96.69 99 MET A C 1
ATOM 769 O O . MET A 1 99 ? -4.747 -15.592 6.563 1.00 96.69 99 MET A O 1
ATOM 773 N N . GLY A 1 100 ? -3.525 -15.786 4.693 1.00 97.00 100 GLY A N 1
ATOM 774 C CA . GLY A 1 100 ? -4.443 -16.673 3.974 1.00 97.00 100 GLY A CA 1
ATOM 775 C C . GLY A 1 100 ? -5.354 -15.954 2.980 1.00 97.00 100 GLY A C 1
ATOM 776 O O . GLY A 1 100 ? -6.293 -16.564 2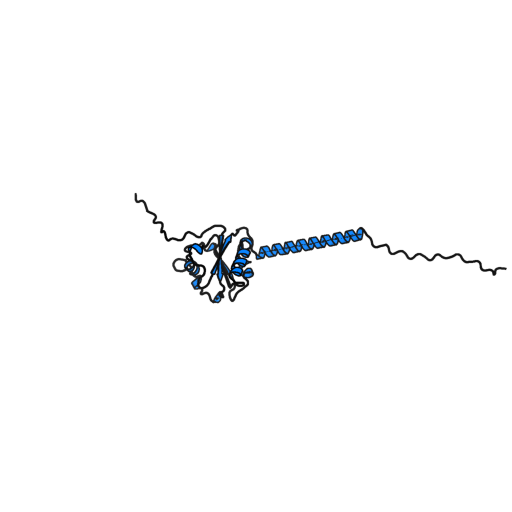.476 1.00 97.00 100 GLY A O 1
ATOM 777 N N . HIS A 1 101 ? -5.081 -14.683 2.683 1.00 96.81 101 HIS A N 1
ATOM 778 C CA . HIS A 1 101 ? -5.887 -13.875 1.774 1.00 96.81 101 HIS A CA 1
ATOM 779 C C . HIS A 1 101 ? -5.100 -13.599 0.492 1.00 96.81 101 HIS A C 1
ATOM 781 O O . HIS A 1 101 ? -4.111 -12.875 0.507 1.00 96.81 101 HIS A O 1
ATOM 787 N N . SER A 1 102 ? -5.526 -14.192 -0.623 1.00 95.56 102 SER A N 1
ATOM 788 C CA . SER A 1 102 ? -4.998 -13.862 -1.957 1.00 95.56 102 SER A CA 1
ATOM 789 C C . SER A 1 102 ? -5.726 -12.682 -2.595 1.00 95.56 102 SER A C 1
ATOM 791 O O . SER A 1 102 ? -5.217 -12.058 -3.528 1.00 95.56 102 SER A O 1
ATOM 793 N N . GLU A 1 103 ? -6.922 -12.386 -2.092 1.00 97.81 103 GLU A N 1
ATOM 7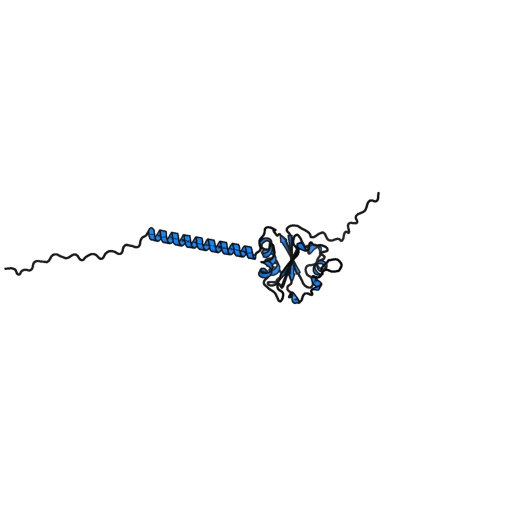94 C CA . GLU A 1 103 ? -7.777 -11.309 -2.552 1.00 97.81 103 GLU A CA 1
ATOM 795 C C . GLU A 1 103 ? -8.348 -10.548 -1.359 1.00 97.81 103 GLU A C 1
ATOM 797 O O . GLU A 1 103 ? -8.641 -11.132 -0.313 1.00 97.81 103 GLU A O 1
ATOM 802 N N . VAL A 1 104 ? -8.496 -9.241 -1.536 1.00 97.69 104 VAL A N 1
ATOM 803 C CA . VAL A 1 104 ? -9.089 -8.311 -0.572 1.00 97.69 104 VAL A CA 1
ATOM 804 C C . VAL A 1 104 ? -10.048 -7.392 -1.324 1.00 97.69 104 VAL A C 1
ATOM 806 O O . VAL A 1 104 ? -9.998 -7.295 -2.549 1.00 97.69 104 VAL A O 1
ATOM 809 N N . SER A 1 105 ? -10.979 -6.769 -0.623 1.00 97.06 105 SER A N 1
ATOM 810 C CA . SER A 1 105 ? -11.913 -5.801 -1.208 1.00 97.06 105 SER A CA 1
ATOM 811 C C . SER A 1 105 ? -11.396 -4.375 -1.071 1.00 97.06 105 SER A C 1
ATOM 813 O O . SER A 1 105 ? -11.607 -3.550 -1.953 1.00 97.06 105 SER A O 1
ATOM 815 N N . TRP A 1 106 ? -10.712 -4.094 0.036 1.00 95.81 106 TRP A N 1
ATOM 816 C CA . TRP A 1 106 ? -10.342 -2.752 0.448 1.00 95.81 106 TRP A CA 1
ATOM 817 C C . TRP A 1 106 ? -9.075 -2.777 1.295 1.00 95.81 106 TRP A C 1
ATOM 819 O O . TRP A 1 106 ? -8.833 -3.734 2.040 1.00 95.81 106 TRP A O 1
ATOM 829 N N . ILE A 1 107 ? -8.289 -1.711 1.209 1.00 97.62 107 ILE A N 1
ATOM 830 C CA . ILE A 1 107 ? -7.109 -1.473 2.026 1.00 97.62 107 ILE A CA 1
ATOM 831 C C . ILE A 1 107 ? -7.142 -0.046 2.578 1.00 97.62 107 ILE A C 1
ATOM 833 O O . ILE A 1 107 ? -7.557 0.891 1.896 1.00 97.62 107 ILE A O 1
ATOM 837 N N . ILE A 1 108 ? -6.703 0.102 3.822 1.00 97.75 108 ILE A N 1
ATOM 838 C CA . ILE A 1 108 ? -6.511 1.387 4.492 1.00 97.75 108 ILE A CA 1
ATOM 839 C C . ILE A 1 108 ? -5.025 1.499 4.797 1.00 97.75 108 ILE A C 1
ATOM 841 O O . ILE A 1 108 ? -4.443 0.591 5.402 1.00 97.75 108 ILE A O 1
ATOM 845 N N . LEU A 1 109 ? -4.425 2.604 4.379 1.00 98.38 109 LEU A N 1
ATOM 846 C CA . LEU A 1 109 ? -3.044 2.961 4.647 1.00 98.38 109 LEU A CA 1
ATOM 847 C C . LEU A 1 109 ? -3.032 4.235 5.479 1.00 98.38 109 LEU A C 1
ATOM 849 O O . LEU A 1 109 ? -3.689 5.212 5.137 1.00 98.38 109 LEU A O 1
ATOM 853 N N . LEU A 1 110 ? -2.266 4.222 6.562 1.00 98.00 110 LEU A N 1
ATOM 854 C CA . LEU A 1 110 ? -2.017 5.414 7.358 1.00 98.00 110 LEU A CA 1
ATOM 855 C C . LEU A 1 110 ? -0.512 5.665 7.407 1.00 98.00 110 LEU A C 1
ATOM 857 O O . LEU A 1 110 ? 0.227 4.899 8.038 1.00 98.00 110 LEU A O 1
ATOM 861 N N . PHE A 1 111 ? -0.076 6.690 6.680 1.00 98.31 111 PHE A N 1
ATOM 862 C CA . PHE A 1 111 ? 1.311 7.130 6.573 1.00 98.31 111 PHE A CA 1
ATOM 863 C C . PHE A 1 111 ? 1.762 7.896 7.819 1.00 98.31 111 PHE A C 1
ATOM 865 O O . PHE A 1 111 ? 0.952 8.328 8.638 1.00 98.31 111 PHE A O 1
ATOM 872 N N . ASP A 1 112 ? 3.080 7.984 7.995 1.00 97.81 112 ASP A N 1
ATOM 873 C CA . ASP A 1 112 ? 3.742 8.465 9.211 1.00 97.81 112 ASP A CA 1
ATOM 874 C C . ASP A 1 112 ? 3.123 7.949 10.520 1.00 97.81 112 ASP A C 1
ATOM 876 O O . ASP A 1 112 ? 3.039 8.647 11.534 1.00 97.81 112 ASP A O 1
ATOM 880 N N . PHE A 1 113 ? 2.726 6.676 10.520 1.00 97.81 113 PHE A N 1
ATOM 881 C CA . PHE A 1 113 ? 2.012 6.045 11.617 1.00 97.81 113 PHE A CA 1
ATOM 882 C C . PHE A 1 113 ? 2.434 4.587 11.798 1.00 97.81 113 PHE A C 1
ATOM 884 O O . PHE A 1 113 ? 2.456 3.777 10.868 1.00 97.81 113 PHE A O 1
ATOM 891 N N . GLU A 1 114 ? 2.739 4.206 13.037 1.00 97.75 114 GLU A N 1
ATOM 892 C CA . GLU A 1 114 ? 3.098 2.846 13.434 1.00 97.75 114 GLU A CA 1
ATOM 893 C C . GLU A 1 114 ? 2.111 2.329 14.479 1.00 97.75 114 GLU A C 1
ATOM 895 O O . GLU A 1 114 ? 2.344 2.411 15.689 1.00 97.75 114 GLU A O 1
ATOM 900 N N . TYR A 1 115 ? 1.017 1.741 13.999 1.00 97.69 115 TYR A N 1
ATOM 901 C CA . TYR A 1 115 ? 0.078 1.023 14.840 1.00 97.69 115 TYR A CA 1
ATOM 902 C C . TYR A 1 115 ? 0.770 -0.141 15.550 1.00 97.69 115 TYR A C 1
ATOM 904 O O . TYR A 1 115 ? 1.572 -0.882 14.977 1.00 97.69 115 TYR A O 1
ATOM 912 N N . ARG A 1 116 ? 0.459 -0.328 16.834 1.00 95.19 116 ARG A N 1
ATOM 913 C CA . ARG A 1 116 ? 1.069 -1.377 17.660 1.00 95.19 116 ARG A CA 1
ATOM 914 C C . ARG A 1 116 ? -0.003 -2.232 18.310 1.00 95.19 116 ARG A C 1
ATOM 916 O O . ARG A 1 116 ? -0.289 -2.081 19.497 1.00 95.19 116 ARG A O 1
ATOM 923 N N . ASN A 1 117 ? -0.490 -3.222 17.566 1.00 94.44 117 ASN A N 1
ATOM 924 C CA . ASN A 1 117 ? -1.433 -4.234 18.059 1.00 94.44 117 ASN A CA 1
ATOM 925 C C . ASN A 1 117 ? -0.973 -4.938 19.351 1.00 94.44 117 ASN A C 1
ATOM 927 O O . ASN A 1 117 ? -1.777 -5.328 20.189 1.00 94.44 117 ASN A O 1
ATOM 931 N N . LYS A 1 118 ? 0.340 -5.063 19.582 1.00 93.81 118 LYS A N 1
ATOM 932 C CA . LYS A 1 118 ? 0.881 -5.607 20.840 1.00 93.81 118 LYS A CA 1
ATOM 933 C C . LYS A 1 118 ? 0.531 -4.761 22.066 1.00 93.81 118 LYS A C 1
ATOM 935 O O . LYS A 1 118 ? 0.490 -5.322 23.164 1.00 93.81 118 LYS A O 1
ATOM 940 N N . ILE A 1 119 ? 0.330 -3.456 21.891 1.00 92.69 119 ILE A N 1
ATOM 941 C CA . ILE A 1 119 ? -0.054 -2.515 22.947 1.00 92.69 119 ILE A CA 1
ATOM 942 C C . ILE A 1 119 ? -1.578 -2.474 23.058 1.00 92.69 119 ILE A C 1
ATOM 944 O O . ILE A 1 119 ? -2.099 -2.665 24.151 1.00 92.69 119 ILE A O 1
ATOM 948 N N . THR A 1 120 ? -2.282 -2.302 21.937 1.00 94.00 120 THR A N 1
ATOM 949 C CA . THR A 1 120 ? -3.749 -2.165 21.915 1.00 94.00 120 THR A CA 1
ATOM 950 C C . THR A 1 120 ? -4.494 -3.478 22.155 1.00 94.00 120 THR A C 1
ATOM 952 O O . THR A 1 120 ? -5.632 -3.455 22.605 1.00 94.00 120 THR A O 1
ATOM 955 N N . LYS A 1 121 ? -3.849 -4.619 21.879 1.00 95.88 121 LYS A N 1
ATOM 956 C CA . LYS A 1 121 ? -4.431 -5.975 21.853 1.00 95.88 121 LYS A CA 1
ATOM 957 C C . LYS A 1 121 ? -5.527 -6.172 20.802 1.00 95.88 121 LYS A C 1
ATOM 959 O O . LYS A 1 121 ? -6.223 -7.181 20.852 1.00 95.88 121 LYS A O 1
ATOM 964 N N . ILE A 1 122 ? -5.635 -5.258 19.841 1.00 96.75 122 ILE A N 1
ATOM 965 C CA . ILE A 1 122 ? -6.625 -5.301 18.764 1.00 96.75 122 ILE A CA 1
ATOM 966 C C . ILE A 1 122 ? -5.912 -5.675 17.466 1.00 96.75 122 ILE A C 1
ATOM 968 O O . ILE A 1 122 ? -4.902 -5.073 17.096 1.00 96.75 122 ILE A O 1
ATOM 972 N N . HIS A 1 123 ? -6.411 -6.722 16.816 1.00 96.50 123 HIS A N 1
ATOM 973 C CA . HIS A 1 123 ? -5.853 -7.278 15.581 1.00 96.50 123 HIS A CA 1
ATOM 974 C C . HIS A 1 123 ? -6.806 -7.126 14.398 1.00 96.50 123 HIS A C 1
ATOM 976 O O . HIS A 1 123 ? -6.350 -7.043 13.265 1.00 96.50 123 HIS A O 1
ATOM 982 N N . GLU A 1 124 ? -8.101 -7.082 14.671 1.00 97.38 124 GLU A N 1
ATOM 983 C CA . GLU A 1 124 ? -9.185 -6.955 13.710 1.00 97.38 124 GLU A CA 1
ATOM 984 C C . GLU A 1 124 ? -10.405 -6.393 14.429 1.00 97.38 124 GLU A C 1
ATOM 986 O O . GLU A 1 124 ? -10.479 -6.449 15.664 1.00 97.38 124 GLU A O 1
ATOM 991 N N . ASP A 1 125 ? -11.335 -5.872 13.648 1.00 96.25 125 ASP A N 1
ATOM 992 C CA . ASP A 1 125 ? -12.705 -5.626 14.063 1.00 96.25 125 ASP A CA 1
ATOM 993 C C . ASP A 1 125 ? -13.674 -6.353 13.116 1.00 96.25 125 ASP A C 1
ATOM 995 O O . ASP A 1 125 ? -13.284 -7.288 12.414 1.00 96.25 125 ASP A O 1
ATOM 999 N N . ASP A 1 126 ? -14.942 -5.943 13.107 1.00 95.38 126 ASP A N 1
ATOM 1000 C CA . ASP A 1 126 ? -15.977 -6.574 12.288 1.00 95.38 126 ASP A CA 1
ATOM 1001 C C . ASP A 1 126 ? -15.744 -6.436 10.770 1.00 95.38 126 ASP A C 1
ATOM 1003 O O . ASP A 1 126 ? -16.322 -7.210 10.004 1.00 95.38 126 ASP A O 1
ATOM 1007 N N . TYR A 1 127 ? -14.921 -5.480 10.316 1.00 96.44 127 TYR A N 1
ATOM 1008 C CA . TYR A 1 127 ? -14.784 -5.146 8.893 1.00 96.44 127 TYR A CA 1
ATOM 1009 C C . TYR A 1 127 ? -13.359 -5.230 8.364 1.00 96.44 127 TYR A C 1
ATOM 1011 O O . TYR A 1 127 ? -13.170 -5.604 7.202 1.00 96.44 127 TYR A O 1
ATOM 1019 N N . VAL A 1 128 ? -12.351 -4.884 9.164 1.00 97.19 128 VAL A N 1
ATOM 1020 C CA . VAL A 1 128 ? -10.956 -4.844 8.717 1.00 97.19 128 VAL A CA 1
ATOM 1021 C C . VAL A 1 128 ? -10.025 -5.554 9.690 1.00 97.19 128 VAL A C 1
ATOM 1023 O O . VAL A 1 128 ? -10.219 -5.586 10.904 1.00 97.19 128 VAL A O 1
ATOM 1026 N N . GLN A 1 129 ? -8.940 -6.084 9.143 1.00 97.81 129 GLN A N 1
ATOM 1027 C CA . GLN A 1 129 ? -7.877 -6.735 9.890 1.00 97.81 129 GLN A CA 1
ATOM 1028 C C . GLN A 1 129 ? -6.572 -5.962 9.722 1.00 97.81 129 GLN A C 1
ATOM 1030 O O . GLN A 1 129 ? -6.198 -5.569 8.616 1.00 97.81 129 GLN A O 1
ATOM 1035 N N . TYR A 1 130 ? -5.854 -5.757 10.824 1.00 98.44 130 TYR A N 1
ATOM 1036 C CA . TYR A 1 130 ? -4.537 -5.138 10.812 1.00 98.44 130 T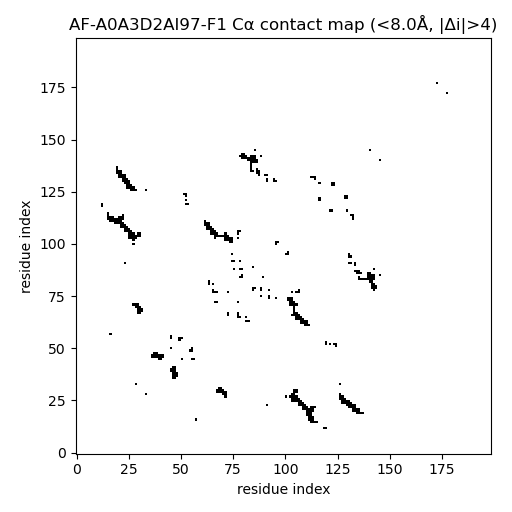YR A CA 1
ATOM 1037 C C . TYR A 1 130 ? -3.496 -6.094 10.221 1.00 98.44 130 TYR A C 1
ATOM 1039 O O . TYR A 1 130 ? -3.249 -7.190 10.735 1.00 98.44 130 TYR A O 1
ATOM 1047 N N . VAL A 1 131 ? -2.837 -5.642 9.158 1.00 98.38 131 VAL A N 1
ATOM 1048 C CA . VAL A 1 131 ? -1.844 -6.409 8.400 1.00 98.38 131 VAL A CA 1
ATOM 1049 C C . VAL A 1 131 ? -0.462 -6.257 9.028 1.00 98.38 131 VAL A C 1
ATOM 1051 O O . VAL A 1 131 ? 0.249 -7.239 9.277 1.00 98.38 131 VAL A O 1
ATOM 1054 N N . GLY A 1 132 ? -0.062 -5.016 9.293 1.00 98.31 132 GLY A N 1
ATOM 1055 C CA . GLY A 1 132 ? 1.269 -4.686 9.781 1.00 98.31 132 GLY A CA 1
ATOM 1056 C C . GLY A 1 132 ? 1.633 -3.226 9.554 1.00 98.31 132 GLY A C 1
ATOM 1057 O O . GLY A 1 132 ? 0.881 -2.471 8.944 1.00 98.31 132 GLY A O 1
ATOM 1058 N N . SER A 1 133 ? 2.815 -2.851 10.041 1.00 98.31 133 SER A N 1
ATOM 1059 C CA . SER A 1 133 ? 3.415 -1.548 9.771 1.00 98.31 133 SER A CA 1
ATOM 1060 C C . SER A 1 133 ? 4.754 -1.735 9.072 1.00 98.31 133 SER A C 1
ATOM 1062 O O . SER A 1 133 ? 5.608 -2.503 9.530 1.00 98.31 133 SER A O 1
ATOM 1064 N N . PHE A 1 134 ? 4.937 -1.024 7.969 1.00 98.56 134 PHE A N 1
ATOM 1065 C CA . PHE A 1 134 ? 6.049 -1.175 7.039 1.00 98.56 134 PHE A CA 1
ATOM 1066 C C . PHE A 1 134 ? 6.851 0.121 6.975 1.00 98.56 134 PHE A C 1
ATOM 1068 O O . PHE A 1 134 ? 6.376 1.174 7.389 1.00 98.56 134 PHE A O 1
ATOM 1075 N N . VAL A 1 135 ? 8.108 0.029 6.545 1.00 98.25 135 VAL A N 1
ATOM 1076 C CA . VAL A 1 135 ? 8.877 1.229 6.186 1.00 98.25 135 VAL A CA 1
ATOM 1077 C C . VAL A 1 135 ? 8.441 1.634 4.787 1.00 98.25 135 VAL A C 1
ATOM 1079 O O . VAL A 1 135 ? 8.284 0.752 3.950 1.00 98.25 135 VAL A O 1
ATOM 1082 N N . TYR A 1 136 ? 8.266 2.927 4.551 1.00 97.62 136 TYR A N 1
ATOM 1083 C CA . TYR A 1 136 ? 8.119 3.477 3.208 1.00 97.62 136 TYR A CA 1
ATOM 1084 C C . TYR A 1 136 ? 9.095 4.638 3.017 1.00 97.62 136 TYR A C 1
ATOM 1086 O O . TYR A 1 136 ? 9.670 5.140 3.988 1.00 97.62 136 TYR A O 1
ATOM 1094 N N . ASP A 1 137 ? 9.287 5.029 1.764 1.00 95.81 137 ASP A N 1
ATOM 1095 C CA . ASP A 1 137 ? 10.107 6.164 1.360 1.00 95.81 137 ASP A CA 1
ATOM 1096 C C . ASP A 1 137 ? 9.229 7.126 0.553 1.00 95.81 137 ASP A C 1
ATOM 1098 O O . ASP A 1 137 ? 8.498 6.686 -0.328 1.00 95.81 137 ASP A O 1
ATOM 1102 N N . MET A 1 138 ? 9.272 8.420 0.869 1.00 94.50 138 MET A N 1
ATOM 1103 C CA . MET A 1 138 ? 8.492 9.440 0.157 1.00 94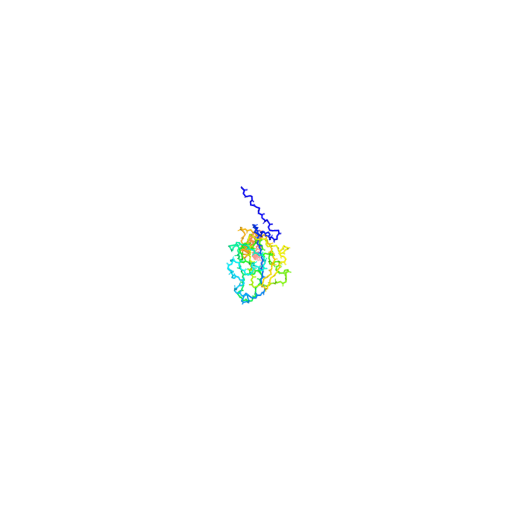.50 138 MET A CA 1
ATOM 1104 C C . MET A 1 138 ? 9.001 9.676 -1.268 1.00 94.50 138 MET A C 1
ATOM 1106 O O . MET A 1 138 ? 8.272 10.212 -2.095 1.00 94.50 138 MET A O 1
ATOM 1110 N N . ASP A 1 139 ? 10.233 9.268 -1.566 1.00 96.81 139 ASP A N 1
ATOM 1111 C CA . ASP A 1 139 ? 10.781 9.329 -2.921 1.00 96.81 139 ASP A CA 1
ATOM 1112 C C . ASP A 1 139 ? 10.456 8.059 -3.734 1.00 96.81 139 ASP A C 1
ATOM 1114 O O . ASP A 1 139 ? 10.840 7.948 -4.901 1.00 96.81 139 ASP A O 1
ATOM 1118 N N . ALA A 1 140 ? 9.767 7.079 -3.135 1.00 97.19 140 ALA A N 1
ATOM 1119 C CA . ALA A 1 140 ? 9.383 5.852 -3.817 1.00 97.19 140 ALA A CA 1
ATOM 1120 C C . ALA A 1 140 ? 8.247 6.094 -4.819 1.00 97.19 140 ALA A C 1
ATOM 1122 O O . ALA A 1 140 ? 7.270 6.788 -4.546 1.00 97.19 140 ALA A O 1
ATOM 1123 N N . ILE A 1 141 ? 8.351 5.439 -5.969 1.00 98.00 141 ILE A N 1
ATOM 1124 C CA . ILE A 1 141 ? 7.294 5.387 -6.982 1.00 98.00 141 ILE A CA 1
ATOM 1125 C C . ILE A 1 141 ? 6.216 4.363 -6.604 1.00 98.00 141 ILE A C 1
ATOM 1127 O O . ILE A 1 141 ? 6.317 3.676 -5.576 1.00 98.00 141 ILE A O 1
ATOM 1131 N N . THR A 1 142 ? 5.183 4.219 -7.426 1.00 98.12 142 THR A N 1
ATOM 1132 C CA . THR A 1 142 ? 4.227 3.117 -7.255 1.00 98.12 142 THR A CA 1
ATOM 1133 C C . THR A 1 142 ? 4.839 1.789 -7.722 1.00 98.12 142 THR A C 1
ATOM 1135 O O . THR A 1 142 ? 5.783 1.765 -8.516 1.00 98.12 142 THR A O 1
ATOM 1138 N N . LEU A 1 143 ? 4.332 0.657 -7.228 1.00 97.50 143 LEU A N 1
ATOM 1139 C CA . LEU A 1 143 ? 4.727 -0.660 -7.747 1.00 97.50 143 LEU A CA 1
ATOM 1140 C C . LEU A 1 143 ? 4.383 -0.794 -9.234 1.00 97.50 143 LEU A C 1
ATOM 1142 O O . LEU A 1 143 ? 5.156 -1.384 -9.982 1.00 97.50 143 LEU A O 1
ATOM 1146 N N . ALA A 1 144 ? 3.251 -0.235 -9.673 1.00 97.31 144 ALA A N 1
ATOM 1147 C CA . ALA A 1 144 ? 2.859 -0.253 -11.079 1.00 97.31 144 ALA A CA 1
ATOM 1148 C C . ALA A 1 144 ? 3.880 0.482 -11.965 1.00 97.31 144 ALA A C 1
ATOM 1150 O O . ALA A 1 144 ? 4.262 -0.022 -13.022 1.00 97.31 144 ALA A O 1
ATOM 1151 N N . GLU A 1 145 ? 4.366 1.646 -11.523 1.00 97.81 145 GLU A N 1
ATOM 1152 C CA . GLU A 1 145 ? 5.430 2.387 -12.209 1.00 97.81 145 GLU A CA 1
ATOM 1153 C C . GLU A 1 145 ? 6.760 1.622 -12.185 1.00 97.81 145 GLU A C 1
ATOM 1155 O O . GLU A 1 145 ? 7.460 1.566 -13.198 1.00 97.81 145 GLU A O 1
ATOM 1160 N N . GLN A 1 146 ? 7.106 0.989 -11.059 1.00 97.62 146 GLN A N 1
ATOM 1161 C CA . GLN A 1 146 ? 8.311 0.165 -10.948 1.00 97.62 146 GLN A CA 1
ATOM 1162 C C . GLN A 1 146 ? 8.300 -0.995 -11.951 1.00 97.62 146 GLN A C 1
ATOM 1164 O O . GLN A 1 146 ? 9.265 -1.157 -12.699 1.00 97.62 146 GLN A O 1
ATOM 1169 N N . ASP A 1 147 ? 7.198 -1.743 -12.021 1.00 96.94 147 ASP A N 1
ATOM 1170 C CA . ASP A 1 147 ? 7.029 -2.863 -12.951 1.00 96.94 147 ASP A CA 1
ATOM 1171 C C . ASP A 1 147 ? 7.159 -2.411 -14.417 1.00 96.94 147 ASP A C 1
ATOM 1173 O O . ASP A 1 147 ? 7.769 -3.103 -15.236 1.00 96.94 147 ASP A O 1
ATOM 1177 N N . GLN A 1 148 ? 6.620 -1.236 -14.763 1.00 97.50 148 GLN A N 1
ATOM 1178 C CA . GLN A 1 148 ? 6.743 -0.666 -16.110 1.00 97.50 148 GLN A CA 1
ATOM 1179 C C . GLN A 1 148 ? 8.201 -0.342 -16.455 1.00 97.50 148 GLN A C 1
ATOM 1181 O O . GLN A 1 148 ? 8.691 -0.745 -17.511 1.00 97.50 148 GLN A O 1
ATOM 1186 N N . LEU A 1 149 ? 8.921 0.329 -15.552 1.00 97.38 149 LEU A N 1
ATOM 1187 C CA . LEU A 1 149 ? 10.330 0.683 -15.755 1.00 97.38 149 LEU A CA 1
ATOM 1188 C C . LEU A 1 149 ? 11.234 -0.552 -15.858 1.00 97.38 149 LEU A C 1
ATOM 1190 O O . LEU A 1 149 ? 12.216 -0.551 -16.610 1.00 97.38 149 LEU A O 1
ATOM 1194 N N . GLU A 1 150 ? 10.932 -1.603 -15.100 1.00 96.94 150 GLU A N 1
ATOM 1195 C CA . GLU A 1 150 ? 11.642 -2.879 -15.177 1.00 96.94 150 GLU A CA 1
ATOM 1196 C C . GLU A 1 150 ? 11.384 -3.576 -16.517 1.00 96.94 150 GLU A C 1
ATOM 1198 O O . GLU A 1 150 ? 12.343 -3.962 -17.190 1.00 96.94 150 GLU A O 1
ATOM 1203 N N . ALA A 1 151 ? 10.129 -3.632 -16.972 1.00 97.38 151 ALA A N 1
ATOM 1204 C CA . ALA A 1 151 ? 9.774 -4.201 -18.271 1.00 97.38 151 ALA A CA 1
ATOM 1205 C C . ALA A 1 151 ? 10.446 -3.461 -19.445 1.00 97.38 151 ALA A C 1
ATOM 1207 O O . ALA A 1 151 ? 11.019 -4.095 -20.335 1.00 97.38 151 ALA A O 1
ATOM 1208 N N . GLU A 1 152 ? 10.452 -2.125 -19.428 1.00 97.94 152 GLU A N 1
ATOM 1209 C CA . GLU A 1 152 ? 11.127 -1.306 -20.446 1.00 97.94 152 GLU A CA 1
ATOM 1210 C C . GLU A 1 152 ? 12.643 -1.551 -20.474 1.00 97.94 152 GLU A C 1
ATOM 1212 O O . GLU A 1 152 ? 13.264 -1.638 -21.541 1.00 97.94 152 GLU A O 1
ATOM 1217 N N . ARG A 1 153 ? 13.268 -1.688 -19.298 1.00 97.56 153 ARG A N 1
ATOM 1218 C CA . ARG A 1 153 ? 14.700 -1.990 -19.181 1.00 97.56 153 ARG A CA 1
ATOM 1219 C C . ARG A 1 153 ? 15.027 -3.368 -19.749 1.00 97.56 153 ARG A C 1
ATOM 1221 O O . ARG A 1 153 ? 16.035 -3.508 -20.446 1.00 97.56 153 ARG A O 1
ATOM 1228 N N . GLU A 1 154 ? 14.212 -4.372 -19.445 1.00 97.62 154 GLU A N 1
ATOM 1229 C CA . GLU A 1 154 ? 14.386 -5.730 -19.962 1.00 97.62 154 GLU A CA 1
ATOM 1230 C C . GLU A 1 154 ? 14.216 -5.787 -21.483 1.00 97.62 154 GLU A C 1
ATOM 1232 O O . GLU A 1 154 ? 15.024 -6.418 -22.171 1.00 97.62 154 GLU A O 1
ATOM 1237 N N . GLU A 1 155 ? 13.228 -5.077 -22.033 1.00 97.62 155 GLU A N 1
ATOM 1238 C CA . GLU A 1 155 ? 13.036 -4.974 -23.481 1.00 97.62 155 GLU A CA 1
ATOM 1239 C C . GLU A 1 155 ? 14.232 -4.302 -24.157 1.00 97.62 155 GLU A C 1
ATOM 1241 O O . GLU A 1 155 ? 14.769 -4.829 -25.137 1.00 97.62 155 GLU A O 1
ATOM 1246 N N . LYS A 1 156 ? 14.718 -3.187 -23.602 1.00 97.69 156 LYS A N 1
ATOM 1247 C CA . LYS A 1 156 ? 15.909 -2.506 -24.117 1.00 97.69 156 LYS A CA 1
ATOM 1248 C C . LYS A 1 156 ? 17.121 -3.437 -24.143 1.00 97.69 156 LYS A C 1
ATOM 1250 O O . LYS A 1 156 ? 17.804 -3.523 -25.163 1.00 97.69 156 LYS A O 1
ATOM 1255 N N . LEU A 1 157 ? 17.362 -4.170 -23.057 1.00 97.75 157 LEU A N 1
ATOM 1256 C CA . LEU A 1 157 ? 18.475 -5.116 -22.967 1.00 97.75 157 LEU A CA 1
ATOM 1257 C C . LEU A 1 157 ? 18.333 -6.262 -23.979 1.00 97.75 157 LEU A C 1
ATOM 1259 O O . LEU A 1 157 ? 19.321 -6.692 -24.576 1.00 97.75 157 LEU A O 1
ATOM 1263 N N . ARG A 1 158 ? 17.106 -6.729 -24.225 1.00 98.06 158 ARG A N 1
ATOM 1264 C CA . ARG A 1 158 ? 16.818 -7.739 -25.249 1.00 98.06 158 ARG A CA 1
ATOM 1265 C C . ARG A 1 158 ? 17.107 -7.229 -26.661 1.00 98.06 158 ARG A C 1
ATOM 1267 O O . ARG A 1 158 ? 17.696 -7.964 -27.452 1.00 98.06 158 ARG A O 1
ATOM 1274 N N . VAL A 1 159 ? 16.711 -5.997 -26.983 1.00 98.12 159 VAL A N 1
ATOM 1275 C CA . VAL A 1 159 ? 16.982 -5.376 -28.291 1.00 98.12 159 VAL A CA 1
ATOM 1276 C C . VAL A 1 159 ? 18.484 -5.174 -28.494 1.00 98.12 159 VAL A C 1
ATOM 1278 O O . VAL A 1 159 ? 19.009 -5.519 -29.552 1.00 98.12 159 VAL A O 1
ATOM 1281 N N . GLU A 1 160 ? 19.194 -4.688 -27.474 1.00 97.56 160 GLU A N 1
ATOM 1282 C CA . GLU A 1 160 ? 20.652 -4.524 -27.516 1.00 97.56 160 GLU A CA 1
ATOM 1283 C C . GLU A 1 160 ? 21.375 -5.869 -27.695 1.00 97.56 160 GLU A C 1
ATOM 1285 O O . GLU A 1 160 ? 22.290 -5.974 -28.514 1.00 97.56 160 GLU A O 1
ATOM 1290 N N . ALA A 1 161 ? 20.934 -6.923 -27.001 1.00 97.75 161 ALA A N 1
ATOM 1291 C CA . ALA A 1 161 ? 21.485 -8.268 -27.161 1.00 97.75 161 ALA A CA 1
ATOM 1292 C C . ALA A 1 161 ? 21.240 -8.835 -28.569 1.00 97.75 161 ALA A C 1
ATOM 1294 O O . ALA A 1 161 ? 22.152 -9.419 -29.157 1.00 97.75 161 ALA A O 1
ATOM 1295 N N . GLN A 1 162 ? 20.044 -8.636 -29.134 1.00 97.12 162 GLN A N 1
ATOM 1296 C CA . GLN A 1 162 ? 19.742 -9.063 -30.502 1.00 97.12 162 GLN A CA 1
ATOM 1297 C C . GLN A 1 162 ? 20.613 -8.321 -31.522 1.00 97.12 162 GLN A C 1
ATOM 1299 O O . GLN A 1 162 ? 21.219 -8.954 -32.381 1.00 97.12 162 GLN A O 1
ATOM 1304 N N . MET A 1 163 ? 20.751 -7.001 -31.383 1.00 97.50 163 MET A N 1
ATOM 1305 C CA . MET A 1 163 ? 21.617 -6.202 -32.252 1.00 97.50 163 MET A CA 1
ATOM 1306 C C . MET A 1 163 ? 23.081 -6.661 -32.175 1.00 97.50 163 MET A C 1
ATOM 1308 O O . MET A 1 163 ? 23.757 -6.733 -33.200 1.00 97.50 163 MET A O 1
ATOM 1312 N N . ALA A 1 164 ? 23.582 -7.009 -30.986 1.00 97.06 164 ALA A N 1
ATOM 1313 C CA . ALA A 1 164 ? 24.936 -7.536 -30.825 1.00 97.06 164 ALA A CA 1
ATOM 1314 C C . ALA A 1 164 ? 25.127 -8.897 -31.520 1.00 97.06 164 ALA A C 1
ATOM 1316 O O . ALA A 1 164 ? 26.168 -9.119 -32.142 1.00 97.06 164 ALA A O 1
ATOM 1317 N N . LEU A 1 165 ? 24.129 -9.787 -31.452 1.00 96.88 165 LEU A N 1
ATOM 1318 C CA . LEU A 1 165 ? 24.145 -11.064 -32.174 1.00 96.88 165 LEU A CA 1
ATOM 1319 C C . LEU A 1 165 ? 24.123 -10.857 -33.691 1.00 96.88 165 LEU A C 1
ATOM 1321 O O . LEU A 1 165 ? 24.897 -11.503 -34.395 1.00 96.88 165 LEU A O 1
ATOM 1325 N N . ASP A 1 166 ? 23.303 -9.932 -34.188 1.00 96.50 166 ASP A N 1
ATOM 1326 C CA . ASP A 1 166 ? 23.215 -9.626 -35.619 1.00 96.50 166 ASP A CA 1
ATOM 1327 C C . ASP A 1 166 ? 24.538 -9.043 -36.150 1.00 96.50 166 ASP A C 1
ATOM 1329 O O . ASP A 1 166 ? 25.011 -9.435 -37.218 1.00 96.50 166 ASP A O 1
ATOM 1333 N N . ILE A 1 167 ? 25.189 -8.160 -35.379 1.00 96.19 167 ILE A N 1
ATOM 1334 C CA . ILE A 1 167 ? 26.522 -7.623 -35.704 1.00 96.19 167 ILE A CA 1
ATOM 1335 C C . ILE A 1 167 ? 27.579 -8.733 -35.699 1.00 96.19 167 ILE A C 1
ATOM 1337 O O . ILE A 1 167 ? 28.408 -8.792 -36.608 1.00 96.19 167 ILE A O 1
ATOM 1341 N N . ALA A 1 168 ? 27.561 -9.622 -34.702 1.00 94.50 168 ALA A N 1
ATOM 1342 C CA . ALA A 1 168 ? 28.502 -10.738 -34.626 1.00 94.50 168 ALA A CA 1
ATOM 1343 C C . ALA A 1 168 ? 28.330 -11.709 -35.807 1.00 94.50 168 ALA A C 1
ATOM 1345 O O . ALA A 1 168 ? 29.321 -12.111 -36.415 1.00 94.50 168 ALA A O 1
ATOM 1346 N N . ALA A 1 169 ? 27.087 -12.023 -36.181 1.00 94.12 169 ALA A N 1
ATOM 1347 C CA . ALA A 1 169 ? 26.783 -12.860 -37.338 1.00 94.12 169 ALA A CA 1
ATOM 1348 C C . ALA A 1 169 ? 27.236 -12.209 -38.657 1.00 94.12 169 ALA A C 1
ATOM 1350 O O . ALA A 1 169 ? 27.801 -12.884 -39.518 1.00 94.12 169 ALA A O 1
ATOM 1351 N N . ALA A 1 170 ? 27.044 -10.893 -38.813 1.00 91.81 170 ALA A N 1
ATOM 1352 C CA . ALA A 1 170 ? 27.543 -10.156 -39.974 1.00 91.81 170 ALA A CA 1
ATOM 1353 C C . ALA A 1 170 ? 29.080 -10.187 -40.058 1.00 91.81 170 ALA A C 1
ATOM 1355 O O . ALA A 1 170 ? 29.629 -10.455 -41.125 1.00 91.81 170 ALA A O 1
ATOM 1356 N N . ALA A 1 171 ? 29.776 -9.992 -38.933 1.00 91.81 171 ALA A N 1
ATOM 1357 C CA . ALA A 1 171 ? 31.235 -10.075 -38.877 1.00 91.81 171 ALA A CA 1
ATOM 1358 C C . ALA A 1 171 ? 31.762 -11.487 -39.200 1.00 91.81 171 ALA A C 1
ATOM 1360 O O . ALA A 1 171 ? 32.799 -11.620 -39.848 1.00 91.81 171 ALA A O 1
ATOM 1361 N N . GLU A 1 172 ? 31.056 -12.546 -38.794 1.00 89.88 172 GLU A N 1
ATOM 1362 C CA . GLU A 1 172 ? 31.415 -13.929 -39.138 1.00 89.88 172 GLU A CA 1
ATOM 1363 C C . GLU A 1 172 ? 31.264 -14.207 -40.643 1.00 89.88 172 GLU A C 1
ATOM 1365 O O . GLU A 1 172 ? 32.149 -14.816 -41.248 1.00 89.88 172 GLU A O 1
ATOM 1370 N N . LEU A 1 173 ? 30.194 -13.703 -41.271 1.00 86.69 173 LEU A N 1
ATOM 1371 C CA . LEU A 1 173 ? 29.999 -13.782 -42.724 1.00 86.69 173 LEU A CA 1
ATOM 1372 C C . LEU A 1 173 ? 31.082 -13.019 -43.503 1.00 86.69 173 LEU A C 1
ATOM 1374 O O . LEU A 1 173 ? 31.520 -13.490 -44.553 1.00 86.69 173 LEU A O 1
ATOM 1378 N N . GLU A 1 174 ? 31.529 -11.864 -43.001 1.00 82.56 174 GLU A N 1
ATOM 1379 C CA . GLU A 1 174 ? 32.648 -11.117 -43.593 1.00 82.56 174 GLU A CA 1
ATOM 1380 C C . GLU A 1 174 ? 33.995 -11.831 -43.405 1.00 82.56 174 GLU A C 1
ATOM 1382 O O . GLU A 1 174 ? 34.823 -11.837 -44.318 1.00 82.56 174 GLU A O 1
ATOM 1387 N N . ALA A 1 175 ? 34.225 -12.450 -42.244 1.00 80.00 175 ALA A N 1
ATOM 1388 C CA . ALA A 1 175 ? 35.466 -13.161 -41.941 1.00 80.00 175 ALA A CA 1
ATOM 1389 C C . ALA A 1 175 ? 35.601 -14.491 -42.699 1.00 80.00 175 ALA A C 1
ATOM 1391 O O . ALA A 1 175 ? 36.721 -14.949 -42.939 1.00 80.00 175 ALA A O 1
ATOM 1392 N N . ASN A 1 176 ? 34.483 -15.113 -43.078 1.00 76.69 176 ASN A N 1
ATOM 1393 C CA . ASN A 1 176 ? 34.461 -16.379 -43.800 1.00 76.69 176 ASN A CA 1
ATOM 1394 C C . ASN A 1 176 ? 33.494 -16.301 -44.995 1.00 76.69 176 ASN A C 1
ATOM 1396 O O . ASN A 1 176 ? 32.413 -16.902 -44.960 1.00 76.69 176 ASN A O 1
ATOM 1400 N N . PRO A 1 177 ? 33.852 -15.549 -46.056 1.00 66.38 177 PRO A N 1
ATOM 1401 C CA . PRO A 1 177 ? 33.010 -15.447 -47.236 1.00 66.38 177 PRO A CA 1
ATOM 1402 C C . PRO A 1 177 ? 32.798 -16.852 -47.805 1.00 66.38 177 PRO A C 1
ATOM 1404 O O . PRO A 1 177 ? 33.749 -17.629 -47.921 1.00 66.38 177 PRO A O 1
ATOM 1407 N N . ALA A 1 178 ? 31.543 -17.187 -48.121 1.00 66.38 178 ALA A N 1
ATOM 1408 C CA . ALA A 1 178 ? 31.165 -18.489 -48.665 1.00 66.38 178 ALA A CA 1
ATOM 1409 C C . ALA A 1 178 ? 32.159 -18.940 -49.755 1.00 66.38 178 ALA A C 1
ATOM 1411 O O . ALA A 1 178 ? 32.589 -18.100 -50.555 1.00 66.38 178 ALA A O 1
ATOM 1412 N N . PRO A 1 179 ? 32.535 -20.235 -49.812 1.00 59.16 179 PRO A N 1
ATOM 1413 C CA . PRO A 1 179 ? 33.504 -20.706 -50.789 1.00 59.16 179 PRO A CA 1
ATOM 1414 C C . PRO A 1 179 ? 33.040 -20.295 -52.185 1.00 59.16 179 PRO A C 1
ATOM 1416 O O . PRO A 1 179 ? 31.910 -20.592 -52.579 1.00 59.16 179 PRO A O 1
ATOM 1419 N N . ALA A 1 180 ? 33.905 -19.563 -52.895 1.00 57.31 180 ALA A N 1
ATOM 1420 C CA . ALA A 1 180 ? 33.638 -19.094 -54.244 1.00 57.31 180 ALA A CA 1
ATOM 1421 C C . ALA A 1 180 ? 33.128 -20.270 -55.083 1.00 57.31 180 ALA A C 1
ATOM 1423 O O . ALA A 1 180 ? 33.771 -21.321 -55.141 1.00 57.31 180 ALA A O 1
ATOM 1424 N N . ILE A 1 181 ? 31.954 -20.099 -55.695 1.00 57.34 181 ILE A N 1
ATOM 1425 C CA . ILE A 1 181 ? 31.416 -21.051 -56.664 1.00 57.34 181 ILE A CA 1
ATOM 1426 C C . ILE A 1 181 ? 32.498 -21.205 -57.731 1.00 57.34 181 ILE A C 1
ATOM 1428 O O . ILE A 1 181 ? 32.795 -20.247 -58.443 1.00 57.34 181 ILE A O 1
ATOM 1432 N N . ALA A 1 182 ? 33.136 -22.376 -57.777 1.00 55.69 182 ALA A N 1
ATOM 1433 C CA . ALA A 1 182 ? 34.171 -22.663 -58.754 1.00 55.69 182 ALA A CA 1
ATOM 1434 C C . ALA A 1 182 ? 33.585 -22.433 -60.152 1.00 55.69 182 ALA A C 1
ATOM 1436 O O . ALA A 1 182 ? 32.580 -23.053 -60.514 1.00 55.69 182 ALA A O 1
ATOM 1437 N N . GLU A 1 183 ? 34.181 -21.508 -60.907 1.00 54.16 183 GLU A N 1
ATOM 1438 C CA . GLU A 1 183 ? 33.859 -21.323 -62.318 1.00 54.16 183 GLU A CA 1
ATOM 1439 C C . GLU A 1 183 ? 33.967 -22.685 -63.023 1.00 54.16 183 GLU A C 1
ATOM 1441 O O . GLU A 1 183 ? 34.941 -23.411 -62.794 1.00 54.16 183 GLU A O 1
ATOM 1446 N N . PRO A 1 184 ? 32.982 -23.082 -63.849 1.00 54.53 184 PRO A N 1
ATOM 1447 C CA . PRO A 1 184 ? 33.058 -24.351 -64.554 1.00 54.53 184 PRO A CA 1
ATOM 1448 C C . PRO A 1 184 ? 34.266 -24.313 -65.495 1.00 54.53 184 PRO A C 1
ATOM 1450 O O . PRO A 1 184 ? 34.316 -23.486 -66.407 1.00 54.53 184 PRO A O 1
ATOM 1453 N N . GLU A 1 185 ? 35.243 -25.195 -65.258 1.00 54.06 185 GLU A N 1
ATOM 1454 C CA . GLU A 1 185 ? 36.432 -25.330 -66.100 1.00 54.06 185 GLU A CA 1
ATOM 1455 C C . GLU A 1 185 ? 36.020 -25.457 -67.574 1.00 54.06 185 GLU A C 1
ATOM 1457 O O . GLU A 1 185 ? 35.263 -26.351 -67.965 1.00 54.06 185 GLU A O 1
ATOM 1462 N N . ALA A 1 186 ? 36.512 -24.534 -68.404 1.00 59.28 186 ALA A N 1
ATOM 1463 C CA . ALA A 1 186 ? 36.289 -24.574 -69.840 1.00 59.28 186 ALA A CA 1
ATOM 1464 C C . ALA A 1 186 ? 36.882 -25.873 -70.426 1.00 59.28 186 ALA A C 1
ATOM 1466 O O . ALA A 1 186 ? 38.015 -26.234 -70.094 1.00 59.28 186 ALA A O 1
ATOM 1467 N N . PRO A 1 187 ? 36.164 -26.578 -71.321 1.00 53.97 187 PRO A N 1
ATOM 1468 C CA . PRO A 1 187 ? 36.626 -27.853 -71.845 1.00 53.97 187 PRO A CA 1
ATOM 1469 C C . PRO A 1 187 ? 37.894 -27.655 -72.680 1.00 53.97 187 PRO A C 1
ATOM 1471 O O . PRO A 1 187 ? 37.912 -26.914 -73.666 1.00 53.97 187 PRO A O 1
ATOM 1474 N N . THR A 1 188 ? 38.964 -28.348 -72.295 1.00 53.31 188 THR A N 1
ATOM 1475 C CA . THR A 1 188 ? 40.216 -28.405 -73.048 1.00 53.31 188 THR A CA 1
ATOM 1476 C C . THR A 1 188 ? 39.979 -29.111 -74.384 1.00 53.31 188 THR A C 1
ATOM 1478 O O . THR A 1 188 ? 39.711 -30.309 -74.460 1.00 53.31 188 THR A O 1
ATOM 1481 N N . VAL A 1 189 ? 40.058 -28.350 -75.476 1.00 58.88 189 VAL A N 1
ATOM 14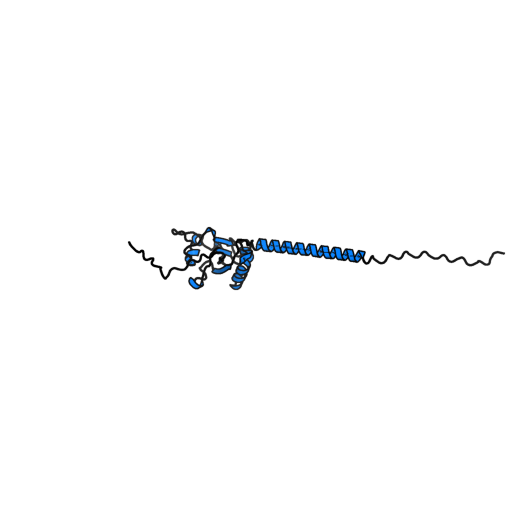82 C CA . VAL A 1 189 ? 39.972 -28.888 -76.838 1.00 58.88 189 VAL A CA 1
ATOM 1483 C C . VAL A 1 189 ? 41.272 -29.630 -77.149 1.00 58.88 189 VAL A C 1
ATOM 1485 O O . VAL A 1 189 ? 42.324 -29.017 -77.322 1.00 58.88 189 VAL A O 1
ATOM 1488 N N . ALA A 1 190 ? 41.205 -30.960 -77.226 1.00 55.31 190 ALA A N 1
ATOM 1489 C CA . ALA A 1 190 ? 42.322 -31.791 -77.664 1.00 55.31 190 ALA A CA 1
ATOM 1490 C C . ALA A 1 190 ? 42.670 -31.517 -79.147 1.00 55.31 190 ALA A C 1
ATOM 1492 O O . ALA A 1 190 ? 41.762 -31.376 -79.976 1.00 55.31 190 ALA A O 1
ATOM 1493 N N . PRO A 1 191 ? 43.960 -31.463 -79.531 1.00 52.69 191 PRO A N 1
ATOM 1494 C CA . PRO A 1 191 ? 44.346 -31.278 -80.923 1.00 52.69 191 PRO A CA 1
ATOM 1495 C C . PRO A 1 191 ? 44.009 -32.525 -81.757 1.00 52.69 191 PRO A C 1
ATOM 1497 O O . PRO A 1 191 ? 44.262 -33.661 -81.356 1.00 52.69 191 PRO A O 1
ATOM 1500 N N . LYS A 1 192 ? 43.418 -32.288 -82.934 1.00 55.53 192 LYS A N 1
ATOM 1501 C CA . LYS A 1 192 ? 42.971 -33.299 -83.904 1.00 55.53 192 LYS A CA 1
ATOM 1502 C C . LYS A 1 192 ? 44.112 -34.247 -84.291 1.00 55.53 192 LYS A C 1
ATOM 1504 O O . LYS A 1 192 ? 45.144 -33.798 -84.788 1.00 55.53 192 LYS A O 1
ATOM 1509 N N . SER A 1 193 ? 43.893 -35.551 -84.121 1.00 51.16 193 SER A N 1
ATOM 1510 C CA . SER A 1 193 ? 44.771 -36.580 -84.674 1.00 51.16 193 SER A CA 1
ATOM 1511 C C . SER A 1 193 ? 44.648 -36.638 -86.201 1.00 51.16 193 SER A C 1
ATOM 1513 O O . SER A 1 193 ? 43.594 -36.401 -86.794 1.00 51.16 193 SER A O 1
ATOM 1515 N N . ASN A 1 194 ? 45.792 -36.897 -86.824 1.00 54.62 194 ASN A N 1
ATOM 1516 C CA . ASN A 1 194 ? 46.042 -36.880 -88.257 1.00 54.62 194 ASN A CA 1
ATOM 1517 C C . ASN A 1 194 ? 45.228 -37.974 -88.979 1.00 54.62 194 ASN A C 1
ATOM 1519 O O . ASN A 1 194 ? 45.309 -39.146 -88.615 1.00 54.62 194 ASN A O 1
ATOM 1523 N N . ASN A 1 195 ? 44.457 -37.602 -90.004 1.00 54.59 195 ASN A N 1
ATOM 1524 C CA . ASN A 1 195 ? 43.620 -38.522 -90.783 1.00 54.59 195 ASN A CA 1
ATOM 1525 C C . ASN A 1 195 ? 44.423 -39.064 -91.993 1.00 54.59 195 ASN A C 1
ATOM 1527 O O . ASN A 1 195 ? 44.908 -38.250 -92.781 1.00 54.59 195 ASN A O 1
ATOM 1531 N N . PRO A 1 196 ? 44.582 -40.388 -92.191 1.00 57.97 196 PRO A N 1
ATOM 1532 C CA . PRO A 1 196 ? 45.571 -40.949 -93.122 1.00 57.97 196 PRO A CA 1
ATOM 1533 C C . PRO A 1 196 ? 45.075 -41.072 -94.579 1.00 57.97 196 PRO A C 1
ATOM 1535 O O . PRO A 1 196 ? 45.366 -42.056 -95.251 1.00 57.97 196 PRO A O 1
ATOM 1538 N N . TRP A 1 197 ? 44.335 -40.085 -95.094 1.00 54.62 197 TRP A N 1
ATOM 1539 C CA . TRP A 1 197 ? 43.778 -40.118 -96.461 1.00 54.62 197 TRP A CA 1
ATOM 1540 C C . TRP A 1 197 ? 44.046 -38.849 -97.281 1.00 54.62 197 TRP A C 1
ATOM 1542 O O . TRP A 1 197 ? 43.161 -38.347 -97.973 1.00 54.62 197 TRP A O 1
ATOM 1552 N N . LEU A 1 198 ? 45.280 -38.346 -97.259 1.00 50.50 198 LEU A N 1
ATOM 1553 C CA . LEU A 1 198 ? 45.773 -37.432 -98.292 1.00 50.50 198 LEU A CA 1
ATOM 1554 C C . LEU A 1 198 ? 46.943 -38.098 -99.026 1.00 50.50 198 LEU A C 1
ATOM 1556 O O . LEU A 1 198 ? 47.912 -38.521 -98.402 1.00 50.50 198 LEU A O 1
ATOM 1560 N N . LYS A 1 199 ? 46.728 -38.262 -100.336 1.00 48.44 199 LYS A N 1
ATOM 1561 C CA . LYS A 1 199 ? 47.603 -38.871 -101.345 1.00 48.44 199 LYS A CA 1
ATOM 1562 C C . LYS A 1 199 ? 48.918 -38.124 -101.519 1.00 48.44 199 LYS A C 1
ATOM 1564 O O . LYS A 1 199 ? 48.893 -36.881 -101.388 1.00 48.44 199 LYS A O 1
#